Protein AF-A0A7C1CZC5-F1 (afdb_monomer)

Mean predicted aligned error: 7.88 Å

Solvent-accessible surface area (backbone atoms only — not comparable to full-atom values): 13978 Å² total; per-residue (Å²): 130,85,50,77,66,56,55,48,49,64,15,50,15,26,29,44,36,49,24,47,28,41,42,53,64,42,45,73,61,37,51,55,45,58,72,68,62,50,74,29,55,58,87,89,55,96,34,53,41,6,80,78,77,69,52,34,27,26,39,77,52,105,88,46,80,44,61,32,18,72,55,60,43,53,32,55,60,49,21,72,80,27,52,78,55,25,75,49,24,31,35,35,45,34,44,28,82,54,64,57,67,66,63,80,50,44,94,81,41,93,54,50,72,22,48,48,73,78,55,77,33,34,34,41,37,31,30,41,55,90,43,47,59,62,52,52,51,49,48,44,70,77,40,45,90,74,42,20,18,39,37,38,39,37,46,50,43,63,8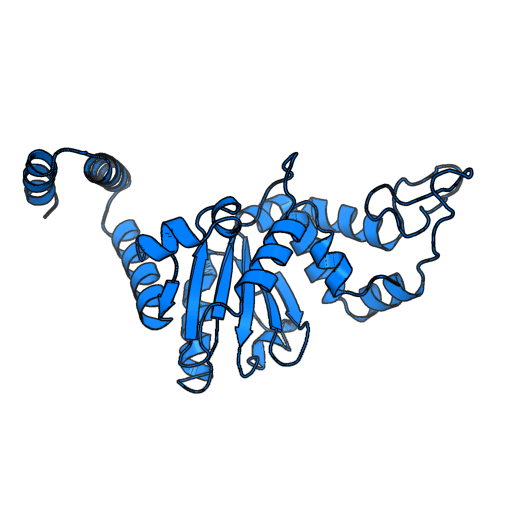2,52,97,87,57,34,40,9,53,52,49,52,40,50,63,67,55,56,74,80,57,66,69,85,43,40,35,35,34,56,40,92,48,62,73,48,58,80,58,46,64,66,40,50,78,68,63,72,29,66,32,48,51,65,59,47,48,52,51,54,51,48,55,51,49,51,62,70,73,36,56,74,70,51,49,50,50,50,52,55,52,71,67,54,84,54,70,68,61,42,55,58,52,52,69,73,74,112

Radius of gyration: 21.46 Å; Cα contacts (8 Å, |Δi|>4): 392; chains: 1; bounding box: 51×39×71 Å

Sequence (256 aa):
MLTKFDWLLRCRSGTELLATLKLFQQSAEGDNLLSSLKFGGPSIAIGNLCQRCHVYASVKEANHLVRYCQFCRKIQVIKKHLIHKSQRTAFIWGYLNQIPQRIKKPASSKFFYGSFVVDENRFLVAIQRQYLREWLQELVIYGGTKVKGTLQIIPSTGIHRNLNMGDYLSWAVHHQANLGMSQLWVRFYTEPNQIINPKIREKQGVLSYTIAEFISMLEMVEIFRAALIPDEQQKLFELLQLSDPNEKHFYWGRFL

Foldseek 3Di:
DQDLLNCLLLFQWLLLNLLSQLLVVVVVNNVVLVVPWAFWDDPVPVTQAQPRPRTTHFDDDPDDGHNHRPNVVSSVVSSVVCPVVQQQKKKKKWFKPADDVCLVVVVPPPFFSGKDDPDGGIIITIGGNVCPLVVLVVCCVVCPFVIFFEIEIARIGDRDDPDGSSNLVVLVVVCRPVDDRNGYKYFYDPHSVCSVPVPVCVVVVNGIDGSVRVSVVVVVVVVCPVVDDPVRVVVVVVLVPDPDPVSNVVVVVVND

Nearest PDB structures (foldseek):
  4f3q-assembly1_A  TM=6.971E-01  e=2.695E+00  Coxiella burnetii RSA 493
  8g4u-assembly2_C  TM=5.232E-01  e=9.441E-01  Saccharopolyspora erythraea
  7s6c-assembly1_A  TM=3.944E-01  e=4.973E-01  Saccharopolyspora erythraea
  8jpu-assembly1_A  TM=3.770E-01  e=1.001E+00  Streptomyces fradiae
  5ueb-assembly1_A  TM=4.022E-01  e=1.125E+00  Neisseria gonorrhoeae NCCP11945

Secondary structure (DSSP, 8-state):
---HHHHHHT-SSHHHHHHHHHHHHSHHHHHHHHHTPPBPPPTTSS--B-TTTSSBBPPEETTEE-SS-HHHHHHHHHHHTTHHHHHTEEEEEEEESS--HHHH-GGG-TTEEEEEE-SSSEEEEEEEGGGHHHHHHHHHHHHGGG--EEEEEEE-----SS--HHHHHHHHHHHGGGS-TTSEEEEE-SSGGGGT-THHHHHTT-SEEEHHHHHHHHHHHHHHHHHS-HHHHHHHHHHHH---HHHHHHHHTTT-

pLDDT: mean 87.04, std 9.73, range [53.84, 97.69]

Structure (mmCIF, N/CA/C/O backbone):
data_AF-A0A7C1CZC5-F1
#
_entry.id   AF-A0A7C1CZC5-F1
#
loop_
_atom_site.group_PDB
_atom_site.id
_atom_site.type_symbol
_atom_site.label_atom_id
_atom_site.label_alt_id
_atom_site.label_comp_id
_atom_site.label_asym_id
_atom_site.label_entity_id
_atom_site.label_seq_id
_atom_site.pdbx_PDB_ins_code
_atom_site.Cartn_x
_atom_site.Cartn_y
_atom_site.Cartn_z
_atom_site.occupancy
_atom_site.B_iso_or_equiv
_atom_site.auth_seq_id
_atom_site.auth_comp_id
_atom_site.auth_asym_id
_atom_site.auth_atom_id
_atom_site.pdbx_PDB_model_num
ATOM 1 N N . MET A 1 1 ? 8.683 -11.933 -17.643 1.00 86.50 1 MET A N 1
ATOM 2 C CA . MET A 1 1 ? 8.398 -10.485 -17.789 1.00 86.50 1 MET A CA 1
ATOM 3 C C . MET A 1 1 ? 7.878 -9.985 -16.449 1.00 86.50 1 MET A C 1
ATOM 5 O O . MET A 1 1 ? 7.156 -10.737 -15.812 1.00 86.50 1 MET A O 1
ATOM 9 N N . LEU A 1 2 ? 8.276 -8.795 -15.990 1.00 90.69 2 LEU A N 1
ATOM 10 C CA . LEU A 1 2 ? 7.750 -8.235 -14.736 1.00 90.69 2 LEU A CA 1
ATOM 11 C C . LEU A 1 2 ? 6.261 -7.914 -14.891 1.00 90.69 2 LEU A C 1
ATOM 13 O O . LEU A 1 2 ? 5.886 -7.176 -15.805 1.00 90.69 2 LEU A O 1
ATOM 17 N N . THR A 1 3 ? 5.441 -8.442 -13.990 1.00 93.75 3 THR A N 1
ATOM 18 C CA . THR A 1 3 ? 4.024 -8.097 -13.860 1.00 93.75 3 THR A CA 1
ATOM 19 C C . THR A 1 3 ? 3.866 -6.665 -13.339 1.00 93.75 3 THR A C 1
ATOM 21 O O . THR A 1 3 ? 4.802 -6.064 -12.803 1.00 93.75 3 THR A O 1
ATOM 24 N N . LYS A 1 4 ? 2.659 -6.092 -13.449 1.00 94.50 4 LYS A N 1
ATOM 25 C CA . LYS A 1 4 ? 2.355 -4.784 -12.839 1.00 94.50 4 LYS A CA 1
ATOM 26 C C . LYS A 1 4 ? 2.605 -4.790 -11.328 1.00 94.50 4 LYS A C 1
ATOM 28 O O . LYS A 1 4 ? 3.114 -3.811 -10.789 1.00 94.50 4 LYS A O 1
ATOM 33 N N . PHE A 1 5 ? 2.303 -5.901 -10.659 1.00 95.56 5 PHE A N 1
ATOM 34 C CA . PHE A 1 5 ? 2.534 -6.032 -9.226 1.00 95.56 5 PHE A CA 1
ATOM 35 C C . PHE A 1 5 ? 4.034 -6.033 -8.884 1.00 95.56 5 PHE A C 1
ATOM 37 O O . PHE A 1 5 ? 4.445 -5.297 -7.988 1.00 95.56 5 PHE A O 1
ATOM 44 N N . ASP A 1 6 ? 4.874 -6.718 -9.670 1.00 95.69 6 ASP A N 1
ATOM 45 C CA . ASP A 1 6 ? 6.336 -6.710 -9.479 1.00 95.69 6 ASP A CA 1
ATOM 46 C C . ASP A 1 6 ? 6.936 -5.298 -9.550 1.00 95.69 6 ASP A C 1
ATOM 48 O O . ASP A 1 6 ? 7.914 -4.982 -8.871 1.00 95.69 6 ASP A O 1
ATOM 52 N N . TRP A 1 7 ? 6.357 -4.416 -10.368 1.00 95.94 7 TRP A N 1
ATOM 53 C CA . TRP A 1 7 ? 6.779 -3.017 -10.439 1.00 95.94 7 TRP A CA 1
ATOM 54 C C . TRP A 1 7 ? 6.458 -2.225 -9.171 1.00 95.94 7 TRP A C 1
ATOM 56 O O . TRP A 1 7 ? 7.254 -1.359 -8.796 1.00 95.94 7 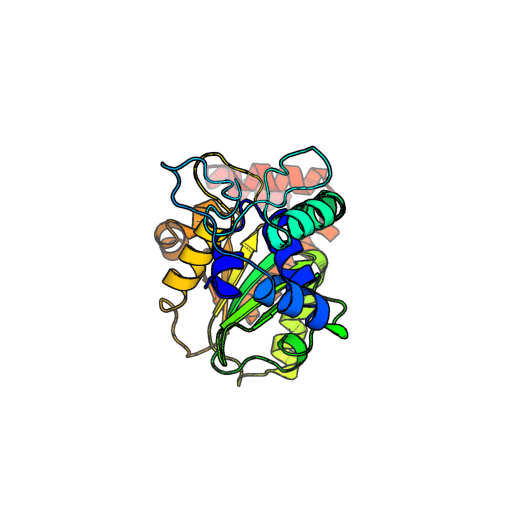TRP A O 1
ATOM 66 N N . LEU A 1 8 ? 5.337 -2.520 -8.503 1.00 96.50 8 LEU A N 1
ATOM 67 C CA . LEU A 1 8 ? 4.990 -1.913 -7.214 1.00 96.50 8 LEU A CA 1
ATOM 68 C C . LEU A 1 8 ? 5.969 -2.367 -6.128 1.00 96.50 8 LEU A C 1
ATOM 70 O O . LEU A 1 8 ? 6.499 -1.529 -5.399 1.00 96.50 8 LEU A O 1
ATOM 74 N N . LEU A 1 9 ? 6.296 -3.663 -6.097 1.00 95.44 9 LEU A N 1
ATOM 75 C CA . LEU A 1 9 ? 7.257 -4.244 -5.150 1.00 95.44 9 LEU A CA 1
ATOM 76 C C . LEU A 1 9 ? 8.705 -3.777 -5.367 1.00 95.44 9 LEU A C 1
ATOM 78 O O . LEU A 1 9 ? 9.557 -3.974 -4.511 1.00 95.44 9 LEU A O 1
ATOM 82 N N . ARG A 1 10 ? 9.006 -3.125 -6.494 1.00 94.75 10 ARG A N 1
ATOM 83 C CA . ARG A 1 10 ? 10.332 -2.555 -6.796 1.00 94.75 10 ARG A CA 1
ATOM 84 C C . ARG A 1 10 ? 10.423 -1.047 -6.547 1.00 94.75 10 ARG A C 1
ATOM 86 O O . ARG A 1 10 ? 11.420 -0.423 -6.917 1.00 94.75 10 ARG A O 1
ATOM 93 N N . CYS A 1 11 ? 9.388 -0.427 -5.980 1.00 95.81 11 CYS A N 1
ATOM 94 C CA . CYS A 1 11 ? 9.362 1.016 -5.757 1.00 95.81 11 CYS A CA 1
ATOM 95 C C . CYS A 1 11 ? 10.270 1.436 -4.596 1.00 95.81 11 CYS A C 1
ATOM 97 O O . CYS A 1 11 ? 10.089 1.016 -3.456 1.00 95.81 11 CYS A O 1
ATOM 99 N N . ARG A 1 12 ? 11.217 2.343 -4.869 1.00 94.69 12 ARG A N 1
ATOM 100 C CA . ARG A 1 12 ? 12.210 2.765 -3.864 1.00 94.69 12 ARG A CA 1
ATOM 101 C C . ARG A 1 12 ? 11.657 3.651 -2.745 1.00 94.69 12 ARG A C 1
ATOM 103 O O . ARG A 1 12 ? 12.180 3.636 -1.639 1.00 94.69 12 ARG A O 1
ATOM 110 N N . SER A 1 13 ? 10.625 4.436 -3.034 1.00 95.94 13 SER A N 1
ATOM 111 C CA . SER A 1 13 ? 10.010 5.376 -2.090 1.00 95.94 13 SER A CA 1
ATOM 112 C C . SER A 1 13 ? 8.512 5.508 -2.340 1.00 95.94 13 SER A C 1
ATOM 114 O O . SER A 1 13 ? 8.023 5.128 -3.409 1.00 95.94 13 SER A O 1
ATOM 116 N N . GLY A 1 14 ? 7.784 6.110 -1.399 1.00 95.81 14 GLY A N 1
ATOM 117 C CA . GLY A 1 14 ? 6.355 6.381 -1.563 1.00 95.81 14 GLY A CA 1
ATOM 118 C C . GLY A 1 14 ? 6.051 7.257 -2.783 1.00 95.81 14 GLY A C 1
ATOM 119 O O . GLY A 1 14 ? 5.122 6.980 -3.533 1.00 95.81 14 GLY A O 1
ATOM 120 N N . THR A 1 15 ? 6.887 8.254 -3.091 1.00 96.56 15 THR A N 1
ATOM 121 C CA . THR A 1 15 ? 6.725 9.063 -4.318 1.00 96.56 15 THR A CA 1
ATOM 122 C C . THR A 1 15 ? 6.837 8.226 -5.591 1.00 96.56 15 THR A C 1
ATOM 124 O O . THR A 1 15 ? 6.140 8.476 -6.571 1.00 96.56 15 THR A O 1
ATOM 127 N N . GLU A 1 16 ? 7.730 7.238 -5.593 1.00 96.75 16 GLU A N 1
ATOM 128 C CA . GLU A 1 16 ? 7.916 6.348 -6.736 1.00 96.75 16 GLU A CA 1
ATOM 129 C C . GLU A 1 16 ? 6.753 5.369 -6.890 1.00 96.75 16 GLU A C 1
ATOM 131 O O . GLU A 1 16 ? 6.293 5.132 -8.008 1.00 96.75 16 GLU A O 1
ATOM 136 N N . LEU A 1 17 ? 6.234 4.865 -5.769 1.00 97.38 17 LEU A N 1
ATOM 137 C CA . LEU A 1 17 ? 5.026 4.053 -5.745 1.00 97.38 17 LEU A CA 1
ATOM 138 C C . LEU A 1 17 ? 3.827 4.836 -6.288 1.00 97.38 17 LEU A C 1
ATOM 140 O O . LEU A 1 17 ? 3.126 4.355 -7.174 1.00 97.38 17 LEU A O 1
ATOM 144 N N . LEU A 1 18 ? 3.648 6.079 -5.838 1.00 96.69 18 LEU A N 1
ATOM 145 C CA . LEU A 1 18 ? 2.588 6.965 -6.315 1.00 96.69 18 LEU A CA 1
ATOM 146 C C . LEU A 1 18 ? 2.694 7.242 -7.821 1.00 96.69 18 LEU A C 1
ATOM 148 O O . LEU A 1 18 ? 1.695 7.183 -8.535 1.00 96.69 18 LEU A O 1
ATOM 152 N N . ALA A 1 19 ? 3.906 7.511 -8.314 1.00 96.31 19 ALA A N 1
ATOM 153 C CA . ALA A 1 19 ? 4.159 7.697 -9.741 1.00 96.31 19 ALA A CA 1
ATOM 154 C C . ALA A 1 19 ? 3.824 6.438 -10.555 1.00 96.31 19 ALA A C 1
ATOM 156 O O . ALA A 1 19 ? 3.232 6.540 -11.628 1.00 96.31 19 ALA A O 1
ATOM 157 N N . THR A 1 20 ? 4.167 5.260 -10.029 1.00 96.38 20 THR A N 1
ATOM 158 C CA . THR A 1 20 ? 3.884 3.967 -10.668 1.00 96.38 20 THR A CA 1
ATOM 159 C C . THR A 1 20 ? 2.379 3.695 -10.725 1.00 96.38 20 THR A C 1
ATOM 161 O O . THR A 1 20 ? 1.867 3.341 -11.783 1.00 96.38 20 THR A O 1
ATOM 164 N N . LEU A 1 21 ? 1.648 3.946 -9.632 1.00 95.31 21 LEU A N 1
ATOM 165 C CA . LEU A 1 21 ? 0.185 3.830 -9.598 1.00 95.31 21 LEU A CA 1
ATOM 166 C C . LEU A 1 21 ? -0.487 4.767 -10.607 1.00 95.31 21 LEU A C 1
ATOM 168 O O . LEU A 1 21 ? -1.378 4.344 -11.340 1.00 95.31 21 LEU A O 1
ATOM 172 N N . LYS A 1 22 ? -0.032 6.022 -10.687 1.00 93.19 22 LYS A N 1
ATOM 173 C CA . LYS A 1 22 ? -0.565 6.997 -11.645 1.00 93.19 22 LYS A CA 1
ATOM 174 C C . LYS A 1 22 ? -0.347 6.555 -13.094 1.00 93.19 22 LYS A C 1
ATOM 176 O O . LYS A 1 22 ? -1.245 6.700 -13.917 1.00 93.19 22 LYS A O 1
ATOM 181 N N . LEU A 1 23 ? 0.819 5.983 -13.392 1.00 93.25 23 LEU A N 1
ATOM 182 C CA . LEU A 1 23 ? 1.121 5.454 -14.721 1.00 93.25 23 LEU A CA 1
ATOM 183 C C . LEU A 1 23 ? 0.246 4.238 -15.068 1.00 93.25 23 LEU A C 1
ATOM 185 O O . LEU A 1 23 ? -0.198 4.113 -16.202 1.00 93.25 23 LEU A O 1
ATOM 189 N N . PHE A 1 24 ? -0.061 3.367 -14.102 1.00 92.00 24 PHE A N 1
ATOM 190 C CA . PHE A 1 24 ? -0.977 2.240 -14.324 1.00 92.00 24 PHE A CA 1
ATOM 191 C C . PHE A 1 24 ? -2.430 2.650 -14.539 1.00 92.00 24 PHE A C 1
ATOM 193 O O . PHE A 1 24 ? -3.145 1.967 -15.270 1.00 92.00 24 PHE A O 1
ATOM 200 N N . GLN A 1 25 ? -2.869 3.756 -13.939 1.00 88.50 25 GLN A N 1
ATOM 201 C CA . GLN A 1 25 ? -4.199 4.304 -14.202 1.00 88.50 25 GLN A CA 1
ATOM 202 C C . GLN A 1 25 ? -4.332 4.869 -15.619 1.00 88.50 25 GLN A C 1
ATOM 204 O O . GLN A 1 25 ? -5.424 4.855 -16.181 1.00 88.50 25 GLN A O 1
ATOM 209 N N . GLN A 1 26 ? -3.229 5.311 -16.225 1.00 86.38 26 GLN A N 1
ATOM 210 C CA . GLN A 1 26 ? -3.149 5.679 -17.640 1.00 86.38 26 GLN A CA 1
ATOM 211 C C . GLN A 1 26 ? -3.024 4.411 -18.501 1.00 86.38 26 GLN A C 1
ATOM 213 O O . GLN A 1 26 ? -2.068 4.260 -19.258 1.00 86.38 26 GLN A O 1
ATOM 218 N N . SER A 1 27 ? -3.970 3.480 -18.330 1.00 68.81 27 SER A N 1
ATOM 219 C CA . SER A 1 27 ? -3.945 2.082 -18.791 1.00 68.81 27 SER A CA 1
ATOM 220 C C . SER A 1 27 ? -3.365 1.885 -20.194 1.00 68.81 27 SER A C 1
ATOM 222 O O . SER A 1 27 ? -2.463 1.070 -20.360 1.00 68.81 27 SER A O 1
ATOM 224 N N . ALA A 1 28 ? -3.784 2.686 -21.176 1.00 76.00 28 ALA A N 1
ATOM 225 C CA . ALA A 1 28 ? -3.258 2.619 -22.540 1.00 76.00 28 ALA A CA 1
ATOM 226 C C . ALA A 1 28 ? -1.751 2.940 -22.642 1.00 76.00 28 ALA A C 1
ATOM 228 O O . ALA A 1 28 ? -1.012 2.218 -23.304 1.00 76.00 28 ALA A O 1
ATOM 229 N N . GLU A 1 29 ? -1.263 3.996 -21.983 1.00 79.81 29 GLU A N 1
ATOM 230 C CA . GLU A 1 29 ? 0.168 4.336 -22.007 1.00 79.81 29 GLU A CA 1
ATOM 231 C C . GLU A 1 29 ? 0.976 3.329 -21.180 1.00 79.81 29 GLU A C 1
ATOM 233 O O . GLU A 1 29 ? 2.014 2.851 -21.632 1.00 79.81 29 GLU A O 1
ATOM 238 N N . GLY A 1 30 ? 0.486 2.961 -19.993 1.00 77.31 30 GLY A N 1
ATOM 239 C CA . GLY A 1 30 ? 1.158 2.013 -19.107 1.00 77.31 30 GLY A CA 1
ATOM 240 C C . GLY A 1 30 ? 1.354 0.635 -19.742 1.00 77.31 30 GLY A C 1
ATOM 241 O O . GLY A 1 30 ? 2.460 0.100 -19.693 1.00 77.31 30 GLY A O 1
ATOM 242 N N . ASP A 1 31 ? 0.316 0.081 -20.371 1.00 84.69 31 ASP A N 1
ATOM 243 C CA . ASP A 1 31 ? 0.366 -1.259 -20.965 1.00 84.69 31 ASP A CA 1
ATOM 244 C C . ASP A 1 31 ? 1.206 -1.302 -22.240 1.00 84.69 31 ASP A C 1
ATOM 246 O O . ASP A 1 31 ? 2.033 -2.204 -22.397 1.00 84.69 31 ASP A O 1
ATOM 250 N N . ASN A 1 32 ? 1.101 -0.275 -23.085 1.00 83.56 32 ASN A N 1
ATOM 251 C CA . ASN A 1 32 ? 1.950 -0.137 -24.268 1.00 83.56 32 ASN A CA 1
ATOM 252 C C . ASN A 1 32 ? 3.431 0.014 -23.900 1.00 83.56 32 ASN A C 1
ATOM 254 O O . ASN A 1 32 ? 4.308 -0.540 -24.561 1.00 83.56 32 ASN A O 1
ATOM 258 N N . LEU A 1 33 ? 3.729 0.744 -22.821 1.00 86.38 33 LEU A N 1
ATOM 259 C CA . LEU A 1 33 ? 5.096 0.890 -22.331 1.00 86.38 33 LEU A CA 1
ATOM 260 C C . LEU A 1 33 ? 5.656 -0.395 -21.735 1.00 86.38 33 LEU A C 1
ATOM 262 O O . LEU A 1 33 ? 6.871 -0.544 -21.722 1.00 86.38 33 LEU A O 1
ATOM 266 N N . LEU A 1 34 ? 4.817 -1.273 -21.180 1.00 88.94 34 LEU A N 1
ATOM 267 C CA . LEU A 1 34 ? 5.256 -2.558 -20.639 1.00 88.94 34 LEU A CA 1
ATOM 268 C C . LEU A 1 34 ? 5.516 -3.568 -21.756 1.00 88.94 34 LEU A C 1
ATOM 270 O O . LEU A 1 34 ? 6.515 -4.285 -21.690 1.00 88.94 34 LEU A O 1
ATOM 274 N N . SER A 1 35 ? 4.660 -3.603 -22.779 1.00 87.88 35 SER A N 1
ATOM 275 C CA . SER A 1 35 ? 4.801 -4.507 -23.925 1.00 87.88 35 SER A CA 1
ATOM 276 C C . SER A 1 35 ? 5.980 -4.146 -24.834 1.00 87.88 35 SER A C 1
ATOM 278 O O . SER A 1 35 ? 6.562 -5.033 -25.455 1.00 87.88 35 SER A O 1
ATOM 280 N N . SER A 1 36 ? 6.399 -2.876 -24.869 1.00 88.06 36 SER A N 1
ATOM 281 C CA . SER A 1 36 ? 7.555 -2.424 -25.656 1.00 88.06 36 SER A CA 1
ATOM 282 C C . SER A 1 36 ? 8.922 -2.724 -25.018 1.00 88.06 36 SER A C 1
ATOM 284 O O . SER A 1 36 ? 9.962 -2.483 -25.644 1.00 88.06 36 SER A O 1
ATOM 286 N N . LEU A 1 37 ? 8.970 -3.219 -23.773 1.00 90.56 37 LEU A N 1
ATOM 287 C CA . LEU A 1 37 ? 10.230 -3.408 -23.050 1.00 90.56 37 LEU A CA 1
ATOM 288 C C . LEU A 1 37 ? 11.018 -4.609 -23.569 1.00 90.56 37 LEU A C 1
ATOM 290 O O . LEU A 1 37 ? 10.554 -5.745 -23.563 1.00 90.56 37 LEU A O 1
ATOM 294 N N . LYS A 1 38 ? 12.286 -4.362 -23.900 1.00 90.44 38 LYS A N 1
ATOM 295 C CA . LYS A 1 38 ? 13.259 -5.409 -24.224 1.00 90.44 38 LYS A CA 1
ATOM 296 C C . LYS A 1 38 ? 14.055 -5.792 -22.980 1.00 90.44 38 LYS A C 1
ATOM 298 O O . LYS A 1 38 ? 14.459 -4.919 -22.203 1.00 90.44 38 LYS A O 1
ATOM 303 N N . PHE A 1 39 ? 14.289 -7.087 -22.784 1.00 89.94 39 PHE A N 1
ATOM 304 C CA . PHE A 1 39 ? 15.190 -7.567 -21.736 1.00 89.94 39 PHE A CA 1
ATOM 305 C C . PHE A 1 39 ? 16.603 -7.027 -21.962 1.00 89.94 39 PHE A C 1
ATOM 307 O O . PHE A 1 39 ? 17.052 -6.888 -23.100 1.00 89.94 39 PHE A O 1
ATOM 314 N N . GLY A 1 40 ? 17.281 -6.665 -20.874 1.00 86.38 40 GLY A N 1
ATOM 315 C CA . GLY A 1 40 ? 18.694 -6.314 -20.946 1.00 86.38 40 GLY A CA 1
ATOM 316 C C . GLY A 1 40 ? 19.562 -7.566 -21.015 1.00 86.38 40 GLY A C 1
ATOM 317 O O . GLY A 1 40 ? 19.141 -8.643 -20.598 1.00 86.38 40 GLY A O 1
ATOM 318 N N . GLY A 1 41 ? 20.780 -7.414 -21.535 1.00 82.38 41 GLY A N 1
ATOM 319 C CA . GLY A 1 41 ? 21.794 -8.465 -21.454 1.00 82.38 41 GLY A CA 1
ATOM 320 C C . GLY A 1 41 ? 22.250 -8.714 -20.007 1.00 82.38 41 GLY A C 1
ATOM 321 O O . GLY A 1 41 ? 21.977 -7.888 -19.130 1.00 82.38 41 GLY A O 1
ATOM 322 N N . PRO A 1 42 ? 22.948 -9.829 -19.737 1.00 77.38 42 PRO A N 1
ATOM 323 C CA . PRO A 1 42 ? 23.483 -10.126 -18.412 1.00 77.38 42 PRO A CA 1
ATOM 324 C C . PRO A 1 42 ? 24.457 -9.034 -17.949 1.00 77.38 42 PRO A C 1
ATOM 326 O O . PRO A 1 42 ? 25.186 -8.450 -18.750 1.00 77.38 42 PRO A O 1
ATOM 329 N N . SER A 1 43 ? 24.492 -8.774 -16.639 1.00 67.38 43 SER A N 1
ATOM 330 C CA . SER A 1 43 ? 25.283 -7.691 -16.027 1.00 67.38 43 SER A CA 1
ATOM 331 C C . SER A 1 43 ? 26.789 -7.775 -16.294 1.00 67.38 43 SER A C 1
ATOM 333 O O . SER A 1 43 ? 27.476 -6.762 -16.205 1.00 67.38 43 SER A O 1
ATOM 335 N N . ILE A 1 44 ? 27.287 -8.964 -16.634 1.00 68.50 44 ILE A N 1
ATOM 336 C CA . ILE A 1 44 ? 28.706 -9.261 -16.861 1.00 68.50 44 ILE A CA 1
ATOM 337 C C . ILE A 1 44 ? 29.127 -8.948 -18.315 1.00 68.50 44 ILE A C 1
ATOM 339 O O . ILE A 1 44 ? 30.307 -8.753 -18.582 1.00 68.50 44 ILE A O 1
ATOM 343 N N . ALA A 1 45 ? 28.186 -8.836 -19.262 1.00 59.81 45 ALA A N 1
ATOM 344 C CA . ALA A 1 45 ? 28.490 -8.685 -20.689 1.00 59.81 45 ALA A CA 1
ATOM 345 C C . ALA A 1 45 ? 27.965 -7.356 -21.253 1.00 59.81 45 ALA A C 1
ATOM 347 O O . ALA A 1 45 ? 26.812 -7.316 -21.660 1.00 59.81 45 ALA A O 1
ATOM 348 N N . ILE A 1 46 ? 28.791 -6.288 -21.269 1.00 63.25 46 ILE A N 1
ATOM 349 C CA . ILE A 1 46 ? 28.626 -4.974 -21.974 1.00 63.25 46 ILE A CA 1
ATOM 350 C C . ILE A 1 46 ? 27.174 -4.420 -21.976 1.00 63.25 46 ILE A C 1
ATOM 352 O O . ILE A 1 46 ? 26.723 -3.687 -22.859 1.00 63.25 46 ILE A O 1
ATOM 356 N N . GLY A 1 47 ? 26.384 -4.823 -20.988 1.00 61.53 47 GLY A N 1
ATOM 357 C CA . GLY A 1 47 ? 24.939 -4.834 -21.094 1.00 61.53 47 GLY A CA 1
ATOM 358 C C . GLY A 1 47 ? 24.389 -3.527 -20.578 1.00 61.53 47 GLY A C 1
ATOM 359 O O . GLY A 1 47 ? 24.626 -3.148 -19.433 1.00 61.53 47 GLY A O 1
ATOM 360 N N . ASN A 1 48 ? 23.596 -2.849 -21.399 1.00 79.50 48 ASN A N 1
ATOM 361 C CA . ASN A 1 48 ? 22.878 -1.654 -20.979 1.00 79.50 48 ASN A CA 1
ATOM 362 C C . ASN A 1 48 ? 21.679 -2.067 -20.121 1.00 79.50 48 ASN A C 1
ATOM 364 O O . ASN A 1 48 ? 20.555 -2.091 -20.609 1.00 79.50 48 ASN A O 1
ATOM 368 N N . LEU A 1 49 ? 21.900 -2.459 -18.865 1.00 89.94 49 LEU A N 1
ATOM 369 C CA . LEU A 1 49 ? 20.819 -2.737 -17.919 1.00 89.94 49 LEU A CA 1
ATOM 370 C C . LEU A 1 49 ? 20.308 -1.442 -17.294 1.00 89.94 49 LEU A C 1
ATOM 372 O O . LEU A 1 49 ? 21.062 -0.538 -16.934 1.00 89.94 49 LEU A O 1
ATOM 376 N N . CYS A 1 50 ? 18.996 -1.364 -17.108 1.00 91.56 50 CYS A N 1
ATOM 377 C CA . CYS A 1 50 ? 18.398 -0.279 -16.354 1.00 91.56 50 CYS A CA 1
ATOM 378 C C . CYS A 1 50 ? 18.877 -0.297 -14.891 1.00 91.56 50 CYS A C 1
ATOM 380 O O . CYS A 1 50 ? 18.617 -1.251 -14.164 1.00 91.56 50 CYS A O 1
ATOM 382 N N . GLN A 1 51 ? 19.442 0.814 -14.409 1.00 90.06 51 GLN A N 1
ATOM 383 C CA . GLN A 1 51 ? 19.937 0.977 -13.028 1.00 90.06 51 GLN A CA 1
ATOM 384 C C . GLN A 1 51 ? 18.840 1.004 -11.946 1.00 90.06 51 GLN A C 1
ATOM 386 O O . GLN A 1 51 ? 19.129 1.117 -10.753 1.00 90.06 51 GLN A O 1
ATOM 391 N N . ARG A 1 52 ? 17.565 0.988 -12.350 1.00 91.44 52 ARG A N 1
ATOM 392 C CA . ARG A 1 52 ? 16.422 0.934 -11.433 1.00 91.44 52 ARG A CA 1
ATOM 393 C C . ARG A 1 52 ? 15.881 -0.483 -11.305 1.00 91.44 52 ARG A C 1
ATOM 395 O O . ARG A 1 52 ? 15.792 -0.985 -10.193 1.00 91.44 52 ARG A O 1
ATOM 402 N N . CYS A 1 53 ? 15.465 -1.091 -12.418 1.00 92.25 53 CYS A N 1
ATOM 403 C CA . CYS A 1 53 ? 14.828 -2.407 -12.385 1.00 92.25 53 CYS A CA 1
ATOM 404 C C . CYS A 1 53 ? 15.813 -3.566 -12.542 1.00 92.25 53 CYS A C 1
ATOM 406 O O . CYS A 1 53 ? 15.460 -4.669 -12.155 1.00 92.25 53 CYS A O 1
ATOM 408 N N . HIS A 1 54 ? 17.007 -3.345 -13.100 1.00 91.06 54 HIS A N 1
ATOM 409 C CA . HIS A 1 54 ? 18.019 -4.380 -13.361 1.00 91.06 54 HIS A CA 1
ATOM 410 C C . HIS A 1 54 ? 17.529 -5.574 -14.205 1.00 91.06 54 HIS A C 1
ATOM 412 O O . HIS A 1 54 ? 18.159 -6.621 -14.205 1.00 91.06 54 HIS A O 1
ATOM 418 N N . VAL A 1 55 ? 16.410 -5.423 -14.924 1.00 92.25 55 VAL A N 1
ATOM 419 C CA . VAL A 1 55 ? 15.801 -6.486 -15.751 1.00 92.25 55 VAL A CA 1
ATOM 420 C C . VAL A 1 55 ? 15.743 -6.079 -17.221 1.00 92.25 55 VAL A C 1
ATOM 422 O O . VAL A 1 55 ? 16.073 -6.856 -18.112 1.00 92.25 55 VAL A O 1
ATOM 425 N N . TYR A 1 56 ? 15.318 -4.846 -17.490 1.00 92.81 56 TYR A N 1
ATOM 426 C CA . TYR A 1 56 ? 15.108 -4.361 -18.851 1.00 92.81 56 TYR A CA 1
ATOM 427 C C . TYR A 1 56 ? 16.285 -3.530 -19.347 1.00 92.81 56 TYR A C 1
ATOM 429 O O . TYR A 1 56 ? 16.990 -2.894 -18.554 1.00 92.81 56 TYR A O 1
ATOM 437 N N . ALA A 1 57 ? 16.452 -3.510 -20.667 1.00 91.38 57 ALA A N 1
ATOM 438 C CA . ALA A 1 57 ? 17.478 -2.729 -21.326 1.00 91.38 57 ALA A CA 1
ATOM 439 C C . ALA A 1 57 ? 17.258 -1.227 -21.094 1.00 91.38 57 ALA A C 1
ATOM 441 O O . ALA A 1 57 ? 16.128 -0.726 -21.078 1.00 91.38 57 ALA A O 1
ATOM 442 N N . SER A 1 58 ? 18.348 -0.499 -20.896 1.00 89.56 58 SER A N 1
ATOM 443 C CA . SER A 1 58 ? 18.352 0.951 -20.842 1.00 89.56 58 SER A CA 1
ATOM 444 C C . SER A 1 58 ? 18.211 1.526 -22.256 1.00 89.56 58 SER A C 1
ATOM 446 O O . SER A 1 58 ? 18.585 0.892 -23.246 1.00 89.56 58 SER A O 1
ATOM 448 N N . VAL A 1 59 ? 17.602 2.707 -22.370 1.00 86.12 59 VAL A N 1
ATOM 449 C CA . VAL A 1 59 ? 17.352 3.325 -23.679 1.00 86.12 59 VAL A CA 1
ATOM 450 C C . VAL A 1 59 ? 18.631 4.005 -24.176 1.00 86.12 59 VAL A C 1
ATOM 452 O O . VAL A 1 59 ? 19.269 4.756 -23.436 1.00 86.12 59 VAL A O 1
ATOM 455 N N . LYS A 1 60 ? 18.998 3.766 -25.438 1.00 80.75 60 LYS A N 1
ATOM 456 C CA . LYS A 1 60 ? 19.996 4.572 -26.153 1.00 80.75 60 LYS A CA 1
ATOM 457 C C . LYS A 1 60 ? 19.272 5.735 -26.830 1.00 80.75 60 LYS A C 1
ATOM 459 O O . LYS A 1 60 ? 18.400 5.489 -27.656 1.00 80.75 60 LYS A O 1
ATOM 464 N N . GLU A 1 61 ? 19.620 6.975 -26.499 1.00 77.19 61 GLU A N 1
ATOM 465 C CA . GLU A 1 61 ? 19.109 8.161 -27.202 1.00 77.19 61 GLU A CA 1
ATOM 466 C C . GLU A 1 61 ? 20.262 8.911 -27.845 1.00 77.19 61 GLU A C 1
ATOM 468 O O . GLU A 1 61 ? 21.109 9.400 -27.110 1.00 77.19 61 GLU A O 1
ATOM 473 N N . ALA A 1 62 ? 20.253 8.996 -29.181 1.00 62.50 62 ALA A N 1
ATOM 474 C CA . ALA A 1 62 ? 20.985 9.899 -30.087 1.00 62.50 62 ALA A CA 1
ATOM 475 C C . ALA A 1 62 ? 22.496 10.169 -29.887 1.00 62.50 62 ALA A C 1
ATOM 477 O O . ALA A 1 62 ? 23.054 10.790 -30.776 1.00 62.50 62 ALA A O 1
ATOM 478 N N . ASN A 1 63 ? 23.120 9.747 -28.777 1.00 60.38 63 ASN A N 1
ATOM 479 C CA . ASN A 1 63 ? 24.550 9.707 -28.403 1.00 60.38 63 ASN A CA 1
ATOM 480 C C . ASN A 1 63 ? 24.769 9.561 -26.873 1.00 60.38 63 ASN A C 1
ATOM 482 O O . ASN A 1 63 ? 25.906 9.516 -26.410 1.00 60.38 63 ASN A O 1
ATOM 486 N N . HIS A 1 64 ? 23.708 9.434 -26.065 1.00 66.75 64 HIS A N 1
ATOM 487 C CA . HIS A 1 64 ? 23.795 9.212 -24.623 1.00 66.75 64 HIS A CA 1
ATOM 488 C C . HIS A 1 64 ? 23.106 7.915 -24.192 1.00 66.75 64 HIS A C 1
ATOM 490 O O . HIS A 1 64 ? 21.966 7.606 -24.555 1.00 66.75 64 HIS A O 1
ATOM 496 N N . LEU A 1 65 ? 23.809 7.154 -23.353 1.00 62.84 65 LEU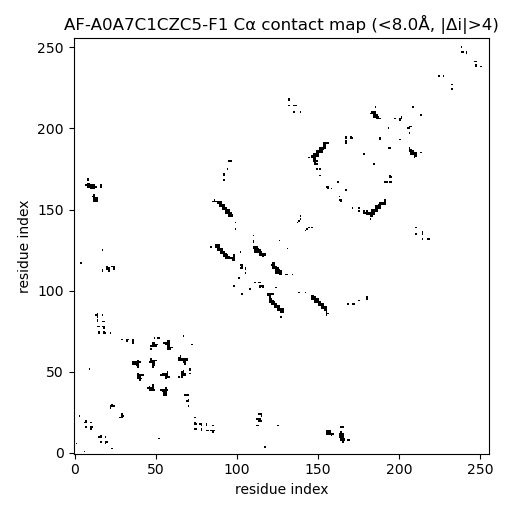 A N 1
ATOM 497 C CA . LEU A 1 65 ? 23.240 6.020 -22.640 1.00 62.84 65 LEU A CA 1
ATOM 498 C C . LEU A 1 65 ? 22.376 6.535 -21.491 1.00 62.84 65 LEU A C 1
ATOM 500 O O . LEU A 1 65 ? 22.878 6.990 -20.461 1.00 62.84 65 LEU A O 1
ATOM 504 N N . VAL A 1 66 ? 21.055 6.445 -21.652 1.00 79.06 66 VAL A N 1
ATOM 505 C CA . VAL A 1 66 ? 20.133 6.719 -20.553 1.00 79.06 66 VAL A CA 1
ATOM 506 C C . VAL A 1 66 ? 20.246 5.565 -19.564 1.00 79.06 66 VAL A C 1
ATOM 508 O O . VAL A 1 66 ? 20.163 4.399 -19.937 1.00 79.06 66 VAL A O 1
ATOM 511 N N . ARG A 1 67 ? 20.396 5.879 -18.274 1.00 87.94 67 ARG A N 1
ATOM 512 C CA . ARG A 1 67 ? 20.566 4.895 -17.183 1.00 87.94 67 ARG A CA 1
ATOM 513 C C . ARG A 1 67 ? 19.322 4.033 -16.912 1.00 87.94 67 ARG A C 1
ATOM 515 O O . ARG A 1 67 ? 19.356 3.128 -16.079 1.00 87.94 67 ARG A O 1
ATOM 522 N N . TYR A 1 68 ? 18.203 4.312 -17.579 1.00 92.12 68 TYR A N 1
ATOM 523 C CA . TYR A 1 68 ? 16.900 3.714 -17.298 1.00 92.12 68 TYR A CA 1
ATOM 524 C C . TYR A 1 68 ? 16.238 3.145 -18.555 1.00 92.12 68 TYR A C 1
ATOM 526 O O . TYR A 1 68 ? 16.439 3.659 -19.653 1.00 92.12 68 TYR A O 1
ATOM 534 N N . CYS A 1 69 ? 15.421 2.100 -18.388 1.00 92.94 69 CYS A N 1
ATOM 535 C CA . CYS A 1 69 ? 14.492 1.666 -19.430 1.00 92.94 69 CYS A CA 1
ATOM 536 C C . CYS A 1 69 ? 13.356 2.690 -19.598 1.00 92.94 69 CYS A C 1
ATOM 538 O O . CYS A 1 69 ? 13.144 3.540 -18.725 1.00 92.94 69 CYS A O 1
ATOM 540 N N . GLN A 1 70 ? 12.600 2.584 -20.692 1.00 92.50 70 GLN A N 1
ATOM 541 C CA . GLN A 1 70 ? 11.529 3.524 -21.045 1.00 92.50 70 GLN A CA 1
ATOM 542 C C . GLN A 1 70 ? 10.506 3.704 -19.907 1.00 92.50 70 GLN A C 1
ATOM 544 O O . GLN A 1 70 ? 10.217 4.830 -19.498 1.00 92.50 70 GLN A O 1
ATOM 549 N N . PHE A 1 71 ? 10.040 2.599 -19.319 1.00 94.00 71 PHE A N 1
ATOM 550 C CA . PHE A 1 71 ? 9.083 2.607 -18.210 1.00 94.00 71 PHE A CA 1
ATOM 551 C C . PHE A 1 71 ? 9.659 3.251 -16.933 1.00 94.00 71 PHE A C 1
A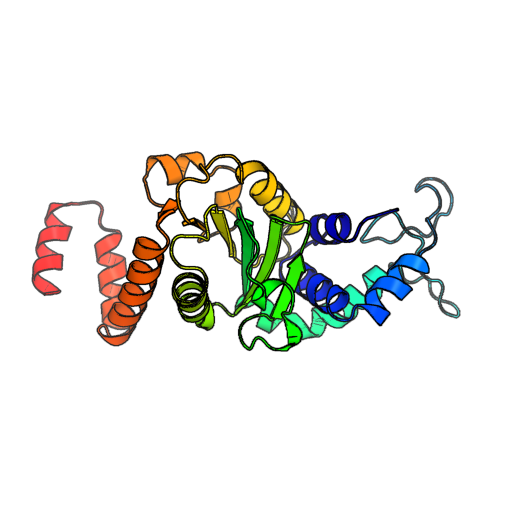TOM 553 O O . PHE A 1 71 ? 9.063 4.157 -16.349 1.00 94.00 71 PHE A O 1
ATOM 560 N N . CYS A 1 72 ? 10.872 2.856 -16.526 1.00 94.75 72 CYS A N 1
ATOM 561 C CA . CYS A 1 72 ? 11.562 3.449 -15.375 1.00 94.75 72 CYS A CA 1
ATOM 562 C C . CYS A 1 72 ? 11.790 4.955 -15.546 1.00 94.75 72 CYS A C 1
ATOM 564 O O . CYS A 1 72 ? 11.654 5.701 -14.578 1.00 94.75 72 CYS A O 1
ATOM 566 N N . ARG A 1 73 ? 12.120 5.410 -16.760 1.00 93.00 73 ARG A N 1
ATOM 567 C CA . ARG A 1 73 ? 12.290 6.834 -17.063 1.00 93.00 73 ARG A CA 1
ATOM 568 C C . ARG A 1 73 ? 10.982 7.596 -16.884 1.00 93.00 73 ARG A C 1
ATOM 570 O O . ARG A 1 73 ? 10.988 8.631 -16.223 1.00 93.00 73 ARG A O 1
ATOM 577 N N . LYS A 1 74 ? 9.870 7.081 -17.418 1.00 94.19 74 LYS A N 1
ATOM 578 C CA . LYS A 1 74 ? 8.542 7.689 -17.246 1.00 94.19 74 LYS A CA 1
ATOM 579 C C . LYS A 1 74 ? 8.173 7.827 -15.769 1.00 94.19 74 LYS A C 1
ATOM 581 O O . LYS A 1 74 ? 7.782 8.913 -15.348 1.00 94.19 74 LYS A O 1
ATOM 586 N N . ILE A 1 75 ? 8.431 6.797 -14.960 1.00 95.00 75 ILE A N 1
ATOM 587 C CA . ILE A 1 75 ? 8.269 6.876 -13.499 1.00 95.00 75 ILE A CA 1
ATOM 588 C C . ILE A 1 75 ? 9.114 8.008 -12.903 1.00 95.00 75 ILE A C 1
ATOM 590 O O . ILE A 1 75 ? 8.592 8.794 -12.118 1.00 95.00 75 ILE A O 1
ATOM 594 N N . GLN A 1 76 ? 10.396 8.132 -13.270 1.00 93.69 76 GLN A N 1
ATOM 595 C CA . GLN A 1 76 ? 11.253 9.200 -12.735 1.00 93.69 76 GLN A CA 1
ATOM 596 C C . GLN A 1 76 ? 10.773 10.602 -13.134 1.00 93.69 76 GLN A C 1
ATOM 598 O O . GLN A 1 76 ? 10.854 11.517 -12.318 1.00 93.69 76 GLN A O 1
ATOM 603 N N . VAL A 1 77 ? 10.251 10.778 -14.351 1.00 93.81 77 VAL A N 1
ATOM 604 C CA . VAL A 1 77 ? 9.671 12.055 -14.797 1.00 93.81 77 VAL A CA 1
ATOM 605 C C . VAL A 1 77 ? 8.442 12.401 -13.957 1.00 93.81 77 VAL A C 1
ATOM 607 O O . VAL A 1 77 ? 8.395 13.471 -13.355 1.00 93.81 77 VAL A O 1
ATOM 610 N N . ILE A 1 78 ? 7.488 11.473 -13.836 1.00 94.38 78 ILE A N 1
ATOM 611 C CA . ILE A 1 78 ? 6.257 11.680 -13.058 1.00 94.38 78 ILE A CA 1
ATOM 612 C C . ILE A 1 78 ? 6.586 11.954 -11.581 1.00 94.38 78 ILE A C 1
ATOM 614 O O . ILE A 1 78 ? 6.024 12.866 -10.973 1.00 94.38 78 ILE A O 1
ATOM 618 N N . LYS A 1 79 ? 7.539 11.207 -11.011 1.00 94.31 79 LYS A N 1
ATOM 619 C CA . LYS A 1 79 ? 7.972 11.311 -9.610 1.00 94.31 79 LYS A CA 1
ATOM 620 C C . LYS A 1 79 ? 8.378 12.733 -9.215 1.00 94.31 79 LYS A C 1
ATOM 622 O O . LYS A 1 79 ? 8.037 13.148 -8.109 1.00 94.31 79 LYS A O 1
ATOM 627 N N . LYS A 1 80 ? 9.057 13.487 -10.092 1.00 92.38 80 LYS A N 1
ATOM 628 C CA . LYS A 1 80 ? 9.509 14.865 -9.803 1.00 92.38 80 LYS A CA 1
ATOM 629 C C . LYS A 1 80 ? 8.356 15.793 -9.408 1.00 92.38 80 LYS A C 1
ATOM 631 O O . LYS A 1 80 ? 8.526 16.631 -8.532 1.00 92.38 80 LYS A O 1
ATOM 636 N N . HIS A 1 81 ? 7.171 15.590 -9.979 1.00 94.00 81 HIS A N 1
ATOM 637 C CA . HIS A 1 81 ? 5.989 16.419 -9.723 1.00 94.00 81 HIS A CA 1
ATOM 638 C C . HIS A 1 81 ? 5.118 15.919 -8.560 1.00 94.00 81 HIS A C 1
ATOM 640 O O . HIS A 1 81 ? 4.093 16.524 -8.245 1.00 94.00 81 HIS A O 1
ATOM 646 N N . LEU A 1 82 ? 5.485 14.800 -7.928 1.00 94.25 82 LEU A N 1
ATOM 647 C CA . LEU A 1 82 ? 4.670 14.143 -6.904 1.00 94.25 82 LEU A CA 1
ATOM 648 C C . LEU A 1 82 ? 5.285 14.182 -5.504 1.00 94.25 82 LEU A C 1
ATOM 650 O O . LEU A 1 82 ? 4.665 13.671 -4.575 1.00 94.25 82 LEU A O 1
ATOM 654 N N . ILE A 1 83 ? 6.463 14.789 -5.324 1.00 91.31 83 ILE A N 1
ATOM 655 C CA . ILE A 1 83 ? 7.189 14.798 -4.041 1.00 91.31 83 ILE A CA 1
ATOM 656 C C . ILE A 1 83 ? 6.335 15.397 -2.916 1.00 91.31 83 ILE A C 1
ATOM 658 O O . ILE A 1 83 ? 6.125 14.751 -1.895 1.00 91.31 83 ILE A O 1
ATOM 662 N N . HIS A 1 84 ? 5.772 16.591 -3.116 1.00 89.69 84 HIS A N 1
ATOM 663 C CA . HIS A 1 84 ? 4.929 17.233 -2.100 1.00 89.69 84 HIS A CA 1
ATOM 664 C C . HIS A 1 84 ? 3.618 16.474 -1.852 1.00 89.69 84 HIS A C 1
ATOM 666 O O . HIS A 1 84 ? 3.119 16.425 -0.729 1.00 89.69 84 HIS A O 1
ATOM 672 N N . LYS A 1 85 ? 3.062 15.841 -2.894 1.00 92.00 85 LYS A N 1
ATOM 673 C CA . LYS A 1 85 ? 1.828 15.053 -2.772 1.00 92.00 85 LYS A CA 1
ATOM 674 C C . LYS A 1 85 ? 2.063 13.767 -1.983 1.00 92.00 85 LYS A C 1
ATOM 676 O O . LYS A 1 85 ? 1.243 13.423 -1.133 1.00 92.00 85 LYS A O 1
ATOM 681 N N . SER A 1 86 ? 3.185 13.081 -2.206 1.00 91.50 86 SER A N 1
ATOM 682 C CA . SER A 1 86 ? 3.477 11.806 -1.541 1.00 91.50 86 SER A CA 1
ATOM 683 C C . SER A 1 86 ? 3.629 11.958 -0.027 1.00 91.50 86 SER A C 1
ATOM 685 O O . SER A 1 86 ? 3.130 11.120 0.715 1.00 91.50 86 SER A O 1
ATOM 687 N N . GLN A 1 87 ? 4.201 13.065 0.456 1.00 88.12 87 GLN A N 1
ATOM 688 C CA . GLN A 1 87 ? 4.333 13.349 1.894 1.00 88.12 87 GLN A CA 1
ATOM 689 C C . GLN A 1 87 ? 2.981 13.379 2.625 1.00 88.12 87 GLN A C 1
ATOM 691 O O . GLN A 1 87 ? 2.879 12.964 3.778 1.00 88.12 87 GLN A O 1
ATOM 696 N N . ARG A 1 88 ? 1.925 13.827 1.938 1.00 90.50 88 ARG A N 1
ATOM 697 C CA . ARG A 1 88 ? 0.548 13.887 2.456 1.00 90.50 88 ARG A CA 1
ATOM 698 C C . ARG A 1 88 ? -0.298 12.684 2.039 1.00 90.50 88 ARG A C 1
ATOM 700 O O . ARG A 1 88 ? -1.513 12.696 2.223 1.00 90.50 88 ARG A O 1
ATOM 707 N N . THR A 1 89 ? 0.329 11.661 1.465 1.00 94.12 89 THR A N 1
ATOM 708 C CA . THR A 1 89 ? -0.331 10.440 1.006 1.00 94.12 89 THR A CA 1
ATOM 709 C C . THR A 1 89 ? -0.194 9.338 2.057 1.00 94.12 89 THR A C 1
ATOM 711 O O . THR A 1 89 ? 0.835 9.210 2.733 1.00 94.12 89 THR A O 1
ATOM 714 N N . ALA A 1 90 ? -1.252 8.550 2.206 1.00 94.94 90 ALA A N 1
ATOM 715 C CA . ALA A 1 90 ? -1.225 7.244 2.845 1.00 94.94 90 ALA A CA 1
ATOM 716 C C . ALA A 1 90 ? -1.466 6.172 1.778 1.00 94.94 90 ALA A C 1
ATOM 718 O O . ALA A 1 90 ? -2.281 6.356 0.870 1.00 94.94 90 ALA A O 1
ATOM 719 N N . PHE A 1 91 ? -0.737 5.066 1.879 1.00 97.06 91 PHE A N 1
ATOM 720 C CA . PHE A 1 91 ? -0.942 3.890 1.046 1.00 97.06 91 PHE A CA 1
ATOM 721 C C . PHE A 1 91 ? -1.767 2.885 1.825 1.00 97.06 91 PHE A C 1
ATOM 723 O O . PHE A 1 91 ? -1.477 2.626 2.987 1.00 97.06 91 PHE A O 1
ATOM 730 N N . ILE A 1 92 ? -2.794 2.328 1.201 1.00 97.31 92 ILE A N 1
ATOM 731 C CA . ILE A 1 92 ? -3.672 1.367 1.854 1.00 97.31 92 ILE A CA 1
ATOM 732 C C . ILE A 1 92 ? -3.626 0.080 1.058 1.00 97.31 92 ILE A C 1
ATOM 734 O O . ILE A 1 92 ? -4.085 0.036 -0.086 1.00 97.31 92 ILE A O 1
ATOM 738 N N . TRP A 1 93 ? -3.058 -0.949 1.673 1.00 97.69 93 TRP A N 1
ATOM 739 C CA . TRP A 1 93 ? -3.149 -2.313 1.184 1.00 97.69 93 TRP A CA 1
ATOM 740 C C . TRP A 1 93 ? -4.428 -2.942 1.730 1.00 97.69 93 TRP A C 1
ATOM 742 O O . TRP A 1 93 ? -4.594 -3.062 2.943 1.00 97.69 93 TRP A O 1
ATOM 752 N N . GLY A 1 94 ? -5.346 -3.308 0.843 1.00 96.75 94 GLY A N 1
ATOM 753 C CA . GLY A 1 94 ? -6.607 -3.938 1.206 1.00 96.75 94 GLY A CA 1
ATOM 754 C C . GLY A 1 94 ? -6.632 -5.404 0.807 1.00 96.75 94 GLY A C 1
ATOM 755 O O . GLY A 1 94 ? -6.293 -5.736 -0.327 1.00 96.75 94 GLY A O 1
ATOM 756 N N . TYR A 1 95 ? -7.077 -6.256 1.726 1.00 97.12 95 TYR A N 1
ATOM 757 C CA . TYR A 1 95 ? -7.438 -7.646 1.471 1.00 97.12 95 TYR A CA 1
ATOM 758 C C . TYR A 1 95 ? -8.851 -7.881 1.995 1.00 97.12 95 TYR A C 1
ATOM 760 O O . TYR A 1 95 ? -9.056 -8.006 3.202 1.00 97.12 95 TYR A O 1
ATOM 768 N N . LEU A 1 96 ? -9.827 -7.861 1.092 1.00 95.50 96 LEU A N 1
ATOM 769 C CA . LEU A 1 96 ? -11.251 -7.914 1.410 1.00 95.50 96 LEU A CA 1
ATOM 770 C C . LEU A 1 96 ? -11.901 -9.136 0.769 1.00 95.50 96 LEU A C 1
ATOM 772 O O . LEU A 1 96 ? -11.438 -9.624 -0.255 1.00 95.50 96 LEU A O 1
ATOM 776 N N . ASN A 1 97 ? -13.014 -9.591 1.334 1.00 95.44 97 ASN A N 1
ATOM 777 C CA . ASN A 1 97 ? -13.856 -10.616 0.714 1.00 95.44 97 ASN A CA 1
ATOM 778 C C . ASN A 1 97 ? -14.496 -10.156 -0.611 1.00 95.44 97 ASN A C 1
ATOM 780 O O . ASN A 1 97 ? -14.852 -10.985 -1.440 1.00 95.44 97 ASN A O 1
ATOM 784 N N . GLN A 1 98 ? -14.673 -8.845 -0.796 1.00 93.94 98 GLN A N 1
ATOM 785 C CA . GLN A 1 98 ? -15.144 -8.244 -2.037 1.00 93.94 98 GLN A CA 1
ATOM 786 C C . GLN A 1 98 ? -14.604 -6.818 -2.161 1.00 93.94 98 GLN A C 1
ATOM 788 O O . GLN A 1 98 ? -14.810 -5.986 -1.276 1.00 93.94 98 GLN A O 1
ATOM 793 N N . ILE A 1 99 ? -13.959 -6.501 -3.287 1.00 93.81 99 ILE A N 1
ATOM 794 C CA . ILE A 1 99 ? -13.483 -5.137 -3.555 1.00 93.81 99 ILE A CA 1
ATOM 795 C C . ILE A 1 99 ? -14.657 -4.225 -3.965 1.00 93.81 99 ILE A C 1
ATOM 797 O O . ILE A 1 99 ? -15.307 -4.494 -4.986 1.00 93.81 99 ILE A O 1
ATOM 801 N N . PRO A 1 100 ? -14.891 -3.104 -3.254 1.00 91.56 100 PRO A N 1
ATOM 802 C CA . PRO A 1 100 ? -15.899 -2.111 -3.618 1.00 91.56 100 PRO A CA 1
ATOM 803 C C . PRO A 1 100 ? -15.718 -1.567 -5.041 1.00 91.56 100 PRO A C 1
ATOM 805 O O . PRO A 1 100 ? -14.604 -1.255 -5.471 1.00 91.56 100 PRO A O 1
ATOM 808 N N . GLN A 1 101 ? -16.823 -1.361 -5.768 1.00 88.38 101 GLN A N 1
ATOM 809 C CA . GLN A 1 101 ? -16.782 -0.893 -7.164 1.00 88.38 101 GLN A CA 1
ATOM 810 C C . GLN A 1 101 ? -16.043 0.446 -7.340 1.00 88.38 101 GLN A C 1
ATOM 812 O O . GLN A 1 101 ? -15.345 0.630 -8.337 1.00 88.38 101 GLN A O 1
ATOM 817 N N . ARG A 1 102 ? -16.130 1.352 -6.355 1.00 85.81 102 ARG A N 1
ATOM 818 C CA . ARG A 1 102 ? -15.426 2.649 -6.369 1.00 85.81 102 ARG A CA 1
ATOM 819 C C . ARG A 1 102 ? -13.900 2.506 -6.411 1.00 85.81 102 ARG A C 1
ATOM 821 O O . ARG A 1 102 ? -13.225 3.365 -6.963 1.00 85.81 102 ARG A O 1
ATOM 828 N N . ILE A 1 103 ? -13.351 1.414 -5.872 1.00 87.38 103 ILE A N 1
ATOM 829 C CA . ILE A 1 103 ? -11.907 1.131 -5.915 1.00 87.38 103 ILE A CA 1
ATOM 830 C C . ILE A 1 103 ? -11.505 0.601 -7.295 1.00 87.38 103 ILE A C 1
ATOM 832 O O . ILE A 1 103 ? -10.455 0.978 -7.821 1.00 87.38 103 ILE A O 1
ATOM 836 N N . LYS A 1 104 ? -12.369 -0.226 -7.904 1.00 86.62 104 LYS A N 1
ATOM 837 C CA . LYS A 1 104 ? -12.183 -0.758 -9.265 1.00 86.62 104 LYS A CA 1
ATOM 838 C C . LYS A 1 104 ? -12.244 0.341 -10.333 1.00 86.62 104 LYS A C 1
ATOM 840 O O . LYS A 1 104 ? -11.585 0.222 -11.360 1.00 86.62 104 LYS A O 1
ATOM 845 N N . LYS A 1 105 ? -13.012 1.412 -10.095 1.00 82.19 105 LYS A N 1
ATOM 846 C CA . LYS A 1 105 ? -13.169 2.565 -11.001 1.00 82.19 105 LYS A CA 1
ATOM 847 C C . LYS A 1 105 ? -12.720 3.872 -10.321 1.00 82.19 105 LYS A C 1
ATOM 849 O O . LYS A 1 105 ? -13.554 4.714 -10.002 1.00 82.19 105 LYS A O 1
ATOM 854 N N . PRO A 1 106 ? -11.407 4.074 -10.104 1.00 70.69 106 PRO A N 1
ATOM 855 C CA . PRO A 1 106 ? -10.887 5.215 -9.346 1.00 70.69 106 PRO A CA 1
ATOM 856 C C . PRO A 1 106 ? -11.025 6.561 -10.066 1.00 70.69 106 PRO A C 1
ATOM 858 O O . PRO A 1 106 ? -10.927 7.594 -9.414 1.00 70.69 106 PRO A O 1
ATOM 861 N N . ALA A 1 107 ? -11.231 6.565 -11.389 1.00 62.88 107 ALA A N 1
ATOM 862 C CA . ALA A 1 107 ? -11.194 7.769 -12.225 1.00 62.88 107 ALA A CA 1
ATOM 863 C C . ALA A 1 107 ? -12.235 8.837 -11.838 1.00 62.88 107 ALA A C 1
ATOM 865 O O . ALA A 1 107 ? -12.062 10.002 -12.175 1.00 62.88 107 ALA A O 1
ATOM 866 N N . SER A 1 108 ? -13.288 8.456 -11.110 1.00 64.50 108 SER A N 1
ATOM 867 C CA . SER A 1 108 ? -14.330 9.362 -10.615 1.00 64.50 108 SER A CA 1
ATOM 868 C C . SER A 1 108 ? -14.202 9.699 -9.124 1.00 64.50 108 SER A C 1
ATOM 870 O O . SER A 1 108 ? -15.057 10.389 -8.577 1.00 64.50 108 SER A O 1
ATOM 872 N N . SER A 1 109 ? -13.185 9.182 -8.430 1.00 76.56 109 SER A N 1
ATOM 873 C CA . SER A 1 109 ? -13.047 9.347 -6.983 1.00 76.56 109 SER A CA 1
ATOM 874 C C . SER A 1 109 ? -12.157 10.539 -6.650 1.00 76.56 109 SER A C 1
ATOM 876 O O . SER A 1 109 ? -10.967 10.536 -6.962 1.00 76.56 109 SER A O 1
ATOM 878 N N . LYS A 1 110 ? -12.706 11.521 -5.924 1.00 84.06 110 LYS A N 1
ATOM 879 C CA . LYS A 1 110 ? -11.929 12.640 -5.361 1.00 84.06 110 LYS A CA 1
ATOM 880 C C . LYS A 1 110 ? -10.879 12.191 -4.331 1.00 84.06 110 LYS A C 1
ATOM 882 O O . LYS A 1 110 ? -9.981 12.958 -4.000 1.00 84.06 110 LYS A O 1
ATOM 887 N N . PHE A 1 111 ? -10.990 10.964 -3.815 1.00 85.88 111 PHE A N 1
ATOM 888 C CA . PHE A 1 111 ? -10.161 10.475 -2.714 1.00 85.88 111 PHE A CA 1
ATOM 889 C C . PHE A 1 111 ? -8.798 9.951 -3.171 1.00 85.88 111 PHE A C 1
ATOM 891 O O . PHE A 1 111 ? -7.801 10.105 -2.464 1.00 85.88 111 PHE A O 1
ATOM 898 N N . PHE A 1 112 ? -8.735 9.306 -4.338 1.00 89.38 112 PHE A N 1
ATOM 899 C CA . PHE A 1 112 ? -7.568 8.516 -4.718 1.00 89.38 112 PHE A CA 1
ATOM 900 C C . PHE A 1 112 ? -6.642 9.273 -5.660 1.00 89.38 112 PHE A C 1
ATOM 902 O O . PHE A 1 112 ? -7.036 9.717 -6.733 1.00 89.38 112 PHE A O 1
ATOM 909 N N . TYR A 1 113 ? -5.361 9.311 -5.313 1.00 91.50 113 TYR A N 1
ATOM 910 C CA . TYR A 1 113 ? -4.306 9.681 -6.253 1.00 91.50 113 TYR A CA 1
ATOM 911 C C . TYR A 1 113 ? -3.899 8.536 -7.181 1.00 91.50 113 TYR A C 1
ATOM 913 O O . TYR A 1 113 ? -3.251 8.771 -8.198 1.00 91.50 113 TYR A O 1
ATOM 921 N N . GLY A 1 114 ? -4.218 7.302 -6.793 1.00 91.81 114 GLY A N 1
ATOM 922 C CA . GLY A 1 114 ? -3.827 6.087 -7.487 1.00 91.81 114 GLY A CA 1
ATOM 923 C C . GLY A 1 114 ? -4.567 4.884 -6.916 1.00 91.81 114 GLY A C 1
ATOM 924 O O . GLY A 1 114 ? -4.769 4.811 -5.705 1.00 91.81 114 GLY A O 1
ATOM 925 N N . SER A 1 115 ? -4.946 3.931 -7.761 1.00 93.56 115 SER A N 1
ATOM 926 C CA . SER A 1 115 ? -5.400 2.613 -7.327 1.00 93.56 115 SER A CA 1
ATOM 927 C C . SER A 1 115 ? -4.876 1.533 -8.259 1.00 93.56 115 SER A C 1
ATOM 929 O O . SER A 1 115 ? -4.644 1.767 -9.447 1.00 93.56 115 SER A O 1
ATOM 931 N N . PHE A 1 116 ? -4.668 0.354 -7.695 1.00 94.81 116 PHE A N 1
ATOM 932 C CA . PHE A 1 116 ? -4.259 -0.839 -8.405 1.00 94.81 116 PHE A CA 1
ATOM 933 C C . PHE A 1 116 ? -4.975 -2.037 -7.791 1.00 94.81 116 PHE A C 1
ATOM 935 O O . PHE A 1 116 ? -4.853 -2.289 -6.594 1.00 94.81 116 PHE A O 1
ATOM 942 N N . VAL A 1 117 ? -5.737 -2.756 -8.606 1.00 95.25 117 VAL A N 1
ATOM 943 C CA . VAL A 1 117 ? -6.405 -3.997 -8.209 1.00 95.25 117 VAL A CA 1
ATOM 944 C C . VAL A 1 117 ? -5.492 -5.148 -8.611 1.00 95.25 117 VAL A C 1
ATOM 946 O O . VAL A 1 117 ? -5.130 -5.255 -9.781 1.00 95.25 117 VAL A O 1
ATOM 949 N N . VAL A 1 118 ? -5.074 -5.952 -7.635 1.00 94.81 118 VAL A N 1
ATOM 950 C CA . VAL A 1 118 ? -4.157 -7.081 -7.856 1.00 94.81 118 VAL A CA 1
ATOM 951 C C . VAL A 1 118 ? -4.938 -8.300 -8.326 1.00 94.81 118 VAL A C 1
ATOM 953 O O . VAL A 1 118 ? -4.556 -8.937 -9.301 1.00 94.81 118 VAL A O 1
ATOM 956 N N . ASP A 1 119 ? -6.036 -8.597 -7.634 1.00 94.88 119 ASP A N 1
ATOM 957 C CA . ASP A 1 119 ? -6.969 -9.678 -7.941 1.00 94.88 119 ASP A CA 1
ATOM 958 C C . ASP A 1 119 ? -8.374 -9.327 -7.415 1.00 94.88 119 ASP A C 1
ATOM 960 O O . ASP A 1 119 ? -8.683 -8.160 -7.175 1.00 94.88 119 ASP A O 1
ATOM 964 N N . GLU A 1 120 ? -9.251 -10.316 -7.255 1.00 95.38 120 GLU A N 1
ATOM 965 C CA . GLU A 1 120 ? -10.638 -10.111 -6.821 1.00 95.38 120 GLU A CA 1
ATOM 966 C C . GLU A 1 120 ? -10.779 -9.565 -5.392 1.00 95.38 120 GLU A C 1
ATOM 968 O O . GLU A 1 120 ? -11.790 -8.920 -5.093 1.00 95.38 120 GLU A O 1
ATOM 973 N N . ASN A 1 121 ? -9.756 -9.766 -4.553 1.00 95.69 121 ASN A N 1
ATOM 974 C CA . ASN A 1 121 ? -9.781 -9.521 -3.110 1.00 95.69 121 ASN A CA 1
ATOM 975 C C . ASN A 1 121 ? -8.712 -8.519 -2.656 1.00 95.69 121 ASN A C 1
ATOM 977 O O . ASN A 1 121 ? -8.849 -7.898 -1.601 1.00 95.69 121 ASN A O 1
ATOM 981 N N . ARG A 1 122 ? -7.640 -8.349 -3.435 1.00 96.50 122 ARG A N 1
ATOM 982 C CA . ARG A 1 122 ? -6.485 -7.515 -3.103 1.00 96.50 122 ARG A CA 1
ATOM 983 C C . ARG A 1 122 ? -6.409 -6.251 -3.937 1.00 96.50 122 ARG A C 1
ATOM 985 O O . ARG A 1 122 ? -6.498 -6.275 -5.166 1.00 96.50 122 ARG A O 1
ATOM 992 N N . PHE A 1 123 ? -6.140 -5.138 -3.269 1.00 96.75 123 PHE A N 1
ATOM 993 C CA . PHE A 1 123 ? -5.884 -3.861 -3.923 1.00 96.75 123 PHE A CA 1
ATOM 994 C C . PHE A 1 123 ? -4.890 -3.004 -3.145 1.00 96.75 123 PHE A C 1
ATOM 996 O O . PHE A 1 123 ? -4.683 -3.165 -1.945 1.00 96.75 123 PHE A O 1
ATOM 1003 N N . LEU A 1 124 ? -4.322 -2.033 -3.848 1.00 97.50 124 LEU A N 1
ATOM 1004 C CA . LEU A 1 124 ? -3.522 -0.958 -3.294 1.00 97.50 124 LEU A CA 1
ATOM 1005 C C . LEU A 1 124 ? -4.127 0.375 -3.727 1.00 97.50 124 LEU A C 1
ATOM 1007 O O . LEU A 1 124 ? -4.313 0.608 -4.921 1.00 97.50 124 LEU A O 1
ATOM 1011 N N . VAL A 1 125 ? -4.402 1.267 -2.780 1.00 96.38 125 VAL A N 1
ATOM 1012 C CA . VAL A 1 125 ? -4.798 2.654 -3.075 1.00 96.38 125 VAL A CA 1
ATOM 1013 C C . VAL A 1 125 ? -3.835 3.642 -2.438 1.00 96.38 125 VAL A C 1
ATOM 1015 O O . VAL A 1 125 ? -3.269 3.395 -1.377 1.00 96.38 125 VAL A O 1
ATOM 1018 N N . ALA A 1 126 ? -3.666 4.781 -3.096 1.00 96.38 126 ALA A N 1
ATOM 1019 C CA . ALA A 1 126 ? -3.000 5.952 -2.559 1.00 96.38 126 ALA A CA 1
ATOM 1020 C C . ALA A 1 126 ? -4.052 7.035 -2.308 1.00 96.38 126 ALA A C 1
ATOM 1022 O O . ALA A 1 126 ? -4.680 7.511 -3.254 1.00 96.38 126 ALA A O 1
ATOM 1023 N N . ILE A 1 127 ? -4.234 7.421 -1.047 1.00 95.06 127 ILE A N 1
ATOM 1024 C CA . ILE A 1 127 ? -5.219 8.419 -0.610 1.00 95.06 127 ILE A CA 1
ATOM 1025 C C . ILE A 1 127 ? -4.512 9.621 0.013 1.00 95.06 127 ILE A C 1
ATOM 1027 O O . ILE A 1 127 ? -3.481 9.476 0.674 1.00 95.06 127 ILE A O 1
ATOM 1031 N N . GLN A 1 128 ? -5.062 10.822 -0.157 1.00 92.31 128 GLN A N 1
ATOM 1032 C CA . GLN A 1 128 ? -4.616 11.962 0.642 1.00 92.31 128 GLN A CA 1
ATOM 1033 C C . GLN A 1 128 ? -5.090 11.785 2.087 1.00 92.31 128 GLN A C 1
ATOM 1035 O O . GLN A 1 128 ? -6.270 11.551 2.324 1.00 92.31 128 GLN A O 1
ATOM 1040 N N . ARG A 1 129 ? -4.187 11.944 3.060 1.00 90.50 129 ARG A N 1
ATOM 1041 C CA . ARG A 1 129 ? -4.467 11.666 4.483 1.00 90.50 129 ARG A CA 1
ATOM 1042 C C . ARG A 1 129 ? -5.717 12.372 5.017 1.00 90.50 129 ARG A C 1
ATOM 1044 O O . ARG A 1 129 ? -6.455 11.768 5.781 1.00 90.50 129 ARG A O 1
ATOM 1051 N N . GLN A 1 130 ? -5.981 13.603 4.572 1.00 88.94 130 GLN A N 1
ATOM 1052 C CA . GLN A 1 130 ? -7.152 14.385 4.995 1.00 88.94 130 GLN A CA 1
ATOM 1053 C C . GLN A 1 130 ? -8.496 13.746 4.614 1.00 88.94 130 GLN A C 1
ATOM 1055 O O . GLN A 1 130 ? -9.496 13.996 5.268 1.00 88.94 130 GLN A O 1
ATOM 1060 N N . TYR A 1 131 ? -8.521 12.909 3.576 1.00 92.62 131 TYR A N 1
ATOM 1061 C CA . TYR A 1 131 ? -9.733 12.241 3.111 1.00 92.62 131 TYR A CA 1
ATOM 1062 C C . TYR A 1 131 ? -9.891 10.820 3.652 1.00 92.62 131 TYR A C 1
ATOM 1064 O O . TYR A 1 131 ? -10.841 10.128 3.295 1.00 92.62 131 TYR A O 1
ATOM 1072 N N . LEU A 1 132 ? -8.957 10.356 4.487 1.00 92.56 132 LEU A N 1
ATOM 1073 C CA . LEU A 1 132 ? -8.970 8.986 4.984 1.00 92.56 132 LEU A CA 1
ATOM 1074 C C . LEU A 1 132 ? -10.265 8.681 5.745 1.00 92.56 132 LEU A C 1
ATOM 1076 O O . LEU A 1 132 ? -10.886 7.658 5.474 1.00 92.56 132 LEU A O 1
ATOM 1080 N N . ARG A 1 133 ? -10.697 9.580 6.641 1.00 93.69 133 ARG A N 1
ATOM 1081 C CA . ARG A 1 133 ? -11.939 9.402 7.403 1.00 93.69 133 ARG A CA 1
ATOM 1082 C C . ARG A 1 133 ? -13.156 9.341 6.485 1.00 93.69 133 ARG A C 1
ATOM 1084 O O . ARG A 1 133 ? -13.896 8.366 6.548 1.00 93.69 133 ARG A O 1
ATOM 1091 N N . GLU A 1 134 ? -13.326 10.343 5.620 1.00 93.25 134 GLU A N 1
ATOM 1092 C CA . GLU A 1 134 ? -14.457 10.416 4.682 1.00 93.25 134 GLU A CA 1
ATOM 1093 C C . GLU A 1 134 ? -14.555 9.142 3.834 1.00 93.25 134 GLU A C 1
ATOM 1095 O O . GLU A 1 134 ? -15.625 8.558 3.686 1.00 93.25 134 GLU A O 1
ATOM 1100 N N . TRP A 1 135 ? -13.420 8.663 3.320 1.00 94.19 135 TRP A N 1
ATOM 1101 C CA . TRP A 1 135 ? -13.382 7.446 2.519 1.00 94.19 135 TRP A CA 1
ATOM 1102 C C . TRP A 1 135 ? -13.751 6.188 3.319 1.00 94.19 135 TRP A C 1
ATOM 1104 O O . TRP A 1 135 ? -14.478 5.333 2.812 1.00 94.19 135 TRP A O 1
ATOM 1114 N N . LEU A 1 136 ? -13.275 6.059 4.560 1.00 94.44 136 LEU A N 1
ATOM 1115 C CA . LEU A 1 136 ? -13.629 4.934 5.430 1.00 94.44 136 LEU A CA 1
ATOM 1116 C C . LEU A 1 136 ? -15.114 4.961 5.817 1.00 94.44 136 LEU A C 1
ATOM 1118 O O . LEU A 1 136 ? -15.761 3.916 5.803 1.00 94.44 136 LEU A O 1
ATOM 1122 N N . GLN A 1 137 ? -15.672 6.141 6.096 1.00 93.50 137 GLN A N 1
ATOM 1123 C CA . GLN A 1 137 ? -17.105 6.311 6.348 1.00 93.50 137 GLN A CA 1
ATOM 1124 C C . GLN A 1 137 ? -17.925 5.889 5.125 1.00 93.50 137 GLN A C 1
ATOM 1126 O O . GLN A 1 137 ? -18.844 5.084 5.252 1.00 93.50 137 GLN A O 1
ATOM 1131 N N . GLU A 1 138 ? -17.557 6.336 3.921 1.00 91.69 138 GLU A N 1
ATOM 1132 C CA . GLU A 1 138 ? -18.219 5.876 2.698 1.00 91.69 138 GLU A CA 1
ATOM 1133 C C . GLU A 1 138 ? -18.120 4.359 2.513 1.00 91.69 138 GLU A C 1
ATOM 1135 O O . GLU A 1 138 ? -19.096 3.716 2.122 1.00 91.69 138 GLU A O 1
ATOM 1140 N N . LEU A 1 139 ? -16.955 3.770 2.791 1.00 91.31 139 LEU A N 1
ATOM 1141 C CA . LEU A 1 139 ? -16.767 2.327 2.694 1.00 91.31 139 LEU A CA 1
ATOM 1142 C C . LEU A 1 139 ? -17.757 1.573 3.592 1.00 91.31 139 LEU A C 1
ATOM 1144 O O . LEU A 1 139 ? -18.326 0.576 3.150 1.00 91.31 139 LEU A O 1
ATOM 1148 N N . VAL A 1 140 ? -17.996 2.068 4.808 1.00 91.50 140 VAL A N 1
ATOM 1149 C CA . VAL A 1 140 ? -18.976 1.495 5.742 1.00 91.50 140 VAL A CA 1
ATOM 1150 C C . VAL A 1 140 ? -20.411 1.744 5.272 1.00 91.50 140 VAL A C 1
ATOM 1152 O O . VAL A 1 140 ? -21.210 0.814 5.284 1.00 91.50 140 VAL A O 1
ATOM 1155 N N . ILE A 1 141 ? -20.740 2.951 4.803 1.00 91.06 141 ILE A N 1
ATOM 1156 C CA . ILE A 1 141 ? -22.097 3.305 4.350 1.00 91.06 141 ILE A CA 1
ATOM 1157 C C . ILE A 1 141 ? -22.518 2.460 3.142 1.00 91.06 141 ILE A C 1
ATOM 1159 O O . ILE A 1 141 ? -23.616 1.909 3.120 1.00 91.06 141 ILE A O 1
ATOM 1163 N N . TYR A 1 142 ? -21.647 2.331 2.137 1.00 88.19 142 TYR A N 1
ATOM 1164 C CA . TYR A 1 142 ? -21.971 1.608 0.903 1.00 88.19 142 TYR A CA 1
ATOM 1165 C C . TYR A 1 142 ? -21.675 0.107 0.986 1.00 88.19 142 TYR A C 1
ATOM 1167 O O . TYR A 1 142 ? -22.338 -0.688 0.320 1.00 88.19 142 TYR A O 1
ATOM 1175 N N . GLY A 1 143 ? -20.662 -0.294 1.756 1.00 83.25 143 GLY A N 1
ATOM 1176 C CA . GLY A 1 143 ? -20.287 -1.697 1.936 1.00 83.25 143 GLY A CA 1
ATOM 1177 C C . GLY A 1 143 ? -21.099 -2.413 3.016 1.00 83.25 143 GLY A C 1
ATOM 1178 O O . GLY A 1 143 ? -21.299 -3.628 2.933 1.00 83.25 143 GLY A O 1
ATOM 1179 N N . GLY A 1 144 ? -21.584 -1.674 4.015 1.00 84.00 144 GLY A N 1
ATOM 1180 C CA . GLY A 1 144 ? -22.264 -2.211 5.187 1.00 84.00 144 GLY A CA 1
ATOM 1181 C C . GLY A 1 144 ? -21.446 -3.292 5.898 1.00 84.00 144 GLY A C 1
ATOM 1182 O O . GLY A 1 144 ? -20.218 -3.330 5.844 1.00 84.00 144 GLY A O 1
ATOM 1183 N N . THR A 1 145 ? -22.149 -4.243 6.510 1.00 86.06 145 THR A N 1
ATOM 1184 C CA . THR A 1 145 ? -21.561 -5.422 7.172 1.00 86.06 145 THR A CA 1
ATOM 1185 C C . THR A 1 145 ? -21.068 -6.499 6.196 1.00 86.06 145 THR A C 1
ATOM 1187 O O . THR A 1 145 ? -20.520 -7.521 6.618 1.00 86.06 145 THR A O 1
ATOM 1190 N N . LYS A 1 146 ? -21.268 -6.299 4.883 1.00 92.44 146 LYS A N 1
ATOM 1191 C CA . LYS A 1 146 ? -20.887 -7.267 3.845 1.00 92.44 146 LYS A CA 1
ATOM 1192 C C . LYS A 1 146 ? -19.397 -7.224 3.544 1.00 92.44 146 LYS A C 1
ATOM 1194 O O . LYS A 1 146 ? -18.834 -8.259 3.200 1.00 92.44 146 LYS A O 1
ATOM 1199 N N . VAL A 1 147 ? -18.766 -6.058 3.671 1.00 93.50 147 VAL A N 1
ATOM 1200 C CA . VAL A 1 147 ? -17.328 -5.901 3.441 1.00 93.50 147 VAL A CA 1
ATOM 1201 C C . VAL A 1 147 ? -16.571 -6.346 4.686 1.00 93.50 147 VAL A C 1
ATOM 1203 O O . VAL A 1 147 ? -16.724 -5.775 5.762 1.00 93.50 147 VAL A O 1
ATOM 1206 N N . LYS A 1 148 ? -15.748 -7.380 4.532 1.00 95.69 148 LYS A N 1
ATOM 1207 C CA . LYS A 1 148 ? -14.946 -7.990 5.596 1.00 95.69 148 LYS A CA 1
ATOM 1208 C C . LYS A 1 148 ? -13.513 -8.169 5.121 1.00 95.69 148 LYS A C 1
ATOM 1210 O O . LYS A 1 148 ? -13.269 -8.268 3.920 1.00 95.69 148 LYS A O 1
ATOM 1215 N N . GLY A 1 149 ? -12.579 -8.225 6.062 1.00 95.31 149 GLY A N 1
ATOM 1216 C CA . GLY A 1 149 ? -11.160 -8.407 5.785 1.00 95.31 149 GLY A CA 1
ATOM 1217 C C . GLY A 1 149 ? -10.309 -7.356 6.467 1.00 95.31 149 GLY A C 1
ATOM 1218 O O . GLY A 1 149 ? -10.574 -6.983 7.606 1.00 95.31 149 GLY A O 1
ATOM 1219 N N . THR A 1 150 ? -9.246 -6.905 5.812 1.00 96.00 150 THR A N 1
ATOM 1220 C CA . THR A 1 150 ? -8.252 -6.026 6.432 1.00 96.00 150 THR A CA 1
ATOM 1221 C C . THR A 1 150 ? -7.827 -4.900 5.505 1.00 96.00 150 THR A C 1
ATOM 1223 O O . THR A 1 150 ? -7.506 -5.119 4.338 1.00 96.00 150 THR A O 1
ATOM 1226 N N . LEU A 1 151 ? -7.757 -3.695 6.064 1.00 96.88 151 LEU A N 1
ATOM 1227 C CA . LEU A 1 151 ? -7.107 -2.531 5.480 1.00 96.88 151 LEU A CA 1
ATOM 1228 C C . LEU A 1 151 ? -5.836 -2.231 6.271 1.00 96.88 151 LEU A C 1
ATOM 1230 O O . LEU A 1 151 ? -5.897 -1.979 7.469 1.00 96.88 151 LEU A O 1
ATOM 1234 N N . GLN A 1 152 ? -4.684 -2.247 5.614 1.00 96.75 152 GLN A N 1
ATOM 1235 C CA . GLN A 1 152 ? -3.403 -1.880 6.210 1.00 96.75 152 GLN A CA 1
ATOM 1236 C C . GLN A 1 152 ? -2.985 -0.510 5.688 1.00 96.75 152 GLN A C 1
ATOM 1238 O O . GLN A 1 152 ? -2.700 -0.355 4.501 1.00 96.75 152 GLN A O 1
ATOM 1243 N N . ILE A 1 153 ? -2.964 0.481 6.573 1.00 96.56 153 ILE A N 1
ATOM 1244 C CA . ILE A 1 153 ? -2.648 1.874 6.265 1.00 96.56 153 ILE A CA 1
ATOM 1245 C C . ILE A 1 153 ? -1.172 2.114 6.572 1.00 96.56 153 ILE A C 1
ATOM 1247 O O . ILE A 1 153 ? -0.743 2.066 7.724 1.00 96.56 153 ILE A O 1
ATOM 1251 N N . ILE A 1 154 ? -0.406 2.382 5.520 1.00 94.81 154 ILE A N 1
ATOM 1252 C CA . ILE A 1 154 ? 1.048 2.498 5.527 1.00 94.81 154 ILE A CA 1
ATOM 1253 C C . ILE A 1 154 ? 1.420 3.934 5.131 1.00 94.81 154 ILE A C 1
ATOM 1255 O O . ILE A 1 154 ? 0.977 4.431 4.086 1.00 94.81 154 ILE A O 1
ATOM 1259 N N . PRO A 1 155 ? 2.238 4.637 5.927 1.00 92.19 155 PRO A N 1
ATOM 1260 C CA . PRO A 1 155 ? 2.650 5.988 5.596 1.00 92.19 155 PRO A CA 1
ATOM 1261 C C . PRO A 1 155 ? 3.632 5.977 4.417 1.00 92.19 155 PRO A C 1
ATOM 1263 O O . PRO A 1 155 ? 4.423 5.053 4.237 1.00 92.19 155 PRO A O 1
ATOM 1266 N N . SER A 1 156 ? 3.594 7.032 3.601 1.00 92.19 156 SER A N 1
ATOM 1267 C CA . SER A 1 156 ? 4.584 7.233 2.540 1.00 92.19 156 SER A CA 1
ATOM 1268 C C . SER A 1 156 ? 5.998 7.347 3.110 1.00 92.19 156 SER A C 1
ATOM 1270 O O . SER A 1 156 ? 6.228 8.099 4.057 1.00 92.19 156 SER A O 1
ATOM 1272 N N . THR A 1 157 ? 6.954 6.665 2.480 1.00 89.69 157 THR A N 1
ATOM 1273 C CA . THR A 1 157 ? 8.366 6.674 2.880 1.00 89.69 157 THR A CA 1
ATOM 1274 C C . THR A 1 157 ? 9.232 7.518 1.952 1.00 89.69 157 THR A C 1
ATOM 1276 O O . THR A 1 157 ? 8.949 7.671 0.756 1.00 89.69 157 THR A O 1
ATOM 1279 N N . GLY A 1 158 ? 10.319 8.055 2.509 1.00 86.69 158 GLY A N 1
ATOM 1280 C CA . GLY A 1 158 ? 11.422 8.608 1.733 1.00 86.69 158 GLY A CA 1
ATOM 1281 C C . GLY A 1 158 ? 12.286 7.507 1.115 1.00 86.69 158 GLY A C 1
ATOM 1282 O O . GLY A 1 158 ? 11.978 6.320 1.196 1.00 86.69 158 GLY A O 1
ATOM 1283 N N . ILE A 1 159 ? 13.388 7.903 0.479 1.00 81.06 159 ILE A N 1
ATOM 1284 C CA . ILE A 1 159 ? 14.429 6.943 0.098 1.00 81.06 159 ILE A CA 1
ATOM 1285 C C . ILE A 1 159 ? 15.261 6.669 1.354 1.00 81.06 159 ILE A C 1
ATOM 1287 O O . ILE A 1 159 ? 15.932 7.574 1.846 1.00 81.06 159 ILE A O 1
ATOM 1291 N N . HIS A 1 160 ? 15.225 5.437 1.856 1.00 78.50 160 HIS A N 1
ATOM 1292 C CA . HIS A 1 160 ? 16.078 4.980 2.955 1.00 78.50 160 HIS A CA 1
ATOM 1293 C C . HIS A 1 160 ? 17.115 3.978 2.430 1.00 78.50 160 HIS A C 1
ATOM 1295 O O . HIS A 1 160 ? 16.904 3.345 1.398 1.00 78.50 160 HIS A O 1
ATOM 1301 N N . ARG A 1 161 ? 18.262 3.857 3.115 1.00 69.06 161 ARG A N 1
ATOM 1302 C CA . ARG A 1 161 ? 19.386 3.022 2.646 1.00 69.06 161 ARG A CA 1
ATOM 1303 C C . ARG A 1 161 ? 19.099 1.518 2.708 1.00 69.06 161 ARG A C 1
ATOM 1305 O O . ARG A 1 161 ? 19.611 0.792 1.867 1.00 69.06 161 ARG A O 1
ATOM 1312 N N . ASN A 1 162 ? 18.273 1.077 3.661 1.00 81.69 162 ASN A N 1
ATOM 1313 C CA . ASN A 1 162 ? 18.120 -0.351 3.971 1.00 81.69 162 ASN A CA 1
ATOM 1314 C C . ASN A 1 162 ? 16.772 -0.937 3.548 1.00 81.69 162 ASN A C 1
ATOM 1316 O O . ASN A 1 162 ? 16.705 -2.119 3.243 1.00 81.69 162 ASN A O 1
ATOM 1320 N N . LEU A 1 163 ? 15.711 -0.126 3.552 1.00 89.50 163 LEU A N 1
ATOM 1321 C CA . LEU A 1 163 ? 14.359 -0.570 3.226 1.00 89.50 163 LEU A CA 1
ATOM 1322 C C . LEU A 1 163 ? 13.692 0.416 2.286 1.00 89.50 163 LEU A C 1
ATOM 1324 O O . LEU A 1 163 ? 13.781 1.635 2.457 1.00 89.50 163 LEU A O 1
ATOM 1328 N N . ASN A 1 164 ? 13.006 -0.133 1.300 1.00 92.94 164 ASN A N 1
ATOM 1329 C CA . ASN A 1 164 ? 12.269 0.606 0.305 1.00 92.94 164 ASN A CA 1
ATOM 1330 C C . ASN A 1 164 ? 10.751 0.431 0.466 1.00 92.94 164 ASN A C 1
ATOM 1332 O O . ASN A 1 164 ? 10.266 -0.389 1.242 1.00 92.94 164 ASN A O 1
ATOM 1336 N N . MET A 1 165 ? 9.976 1.238 -0.262 1.00 94.81 165 MET A N 1
ATOM 1337 C CA . MET A 1 165 ? 8.510 1.175 -0.206 1.00 94.81 165 MET A CA 1
ATOM 1338 C C . MET A 1 165 ? 7.955 -0.184 -0.660 1.00 94.81 165 MET A C 1
ATOM 1340 O O . MET A 1 165 ? 6.970 -0.661 -0.104 1.00 94.81 165 MET A O 1
ATOM 1344 N N . GLY A 1 166 ? 8.589 -0.810 -1.649 1.00 95.38 166 GLY A N 1
ATOM 1345 C CA . GLY A 1 166 ? 8.263 -2.156 -2.104 1.00 95.38 166 GLY A CA 1
ATOM 1346 C C . GLY A 1 166 ? 8.488 -3.238 -1.044 1.00 95.38 166 GLY A C 1
ATOM 1347 O O . GLY A 1 166 ? 7.670 -4.152 -0.931 1.00 95.38 166 GLY A O 1
ATOM 1348 N N . ASP A 1 167 ? 9.517 -3.097 -0.205 1.00 95.19 167 ASP A N 1
ATOM 1349 C CA . ASP A 1 167 ? 9.755 -4.001 0.925 1.00 95.19 167 ASP A CA 1
ATOM 1350 C C . ASP A 1 167 ? 8.599 -3.894 1.925 1.00 95.19 167 ASP A C 1
ATOM 1352 O O . ASP A 1 167 ? 8.010 -4.905 2.300 1.00 95.19 167 ASP A O 1
ATOM 1356 N N . TYR A 1 168 ? 8.195 -2.672 2.296 1.00 95.06 168 TYR A N 1
ATOM 1357 C CA . TYR A 1 168 ? 7.046 -2.461 3.184 1.00 95.06 168 TYR A CA 1
ATOM 1358 C C . TYR A 1 168 ? 5.742 -3.021 2.597 1.00 95.06 168 TYR A C 1
ATOM 1360 O O . TYR A 1 168 ? 4.961 -3.631 3.321 1.00 95.06 168 TYR A O 1
ATOM 1368 N N . LEU A 1 169 ? 5.512 -2.884 1.286 1.00 95.56 169 LEU A N 1
ATOM 1369 C CA . LEU A 1 169 ? 4.370 -3.533 0.632 1.00 95.56 169 LEU A CA 1
ATOM 1370 C C . LEU A 1 169 ? 4.451 -5.061 0.707 1.00 95.56 169 LEU A C 1
ATOM 1372 O O . LEU A 1 169 ? 3.437 -5.707 0.952 1.00 95.56 169 LEU A O 1
ATOM 1376 N N . SER A 1 170 ? 5.640 -5.638 0.540 1.00 95.38 170 SER A N 1
ATOM 1377 C CA . SER A 1 170 ? 5.846 -7.085 0.665 1.00 95.38 170 SER A CA 1
ATOM 1378 C C . SER A 1 170 ? 5.501 -7.575 2.075 1.00 95.38 170 SER A C 1
ATOM 1380 O O . SER A 1 170 ? 4.799 -8.574 2.224 1.00 95.38 170 SER A O 1
ATOM 1382 N N . TRP A 1 171 ? 5.903 -6.830 3.110 1.00 94.88 171 TRP A N 1
ATOM 1383 C CA . TRP A 1 171 ? 5.509 -7.098 4.498 1.00 94.88 171 TRP A CA 1
ATOM 1384 C C . TRP A 1 171 ? 3.995 -6.978 4.710 1.00 94.88 171 TRP A C 1
ATOM 1386 O O . TRP A 1 171 ? 3.400 -7.835 5.361 1.00 94.88 171 TRP A O 1
ATOM 1396 N N . ALA A 1 172 ? 3.349 -5.969 4.120 1.00 94.44 172 ALA A N 1
ATOM 1397 C CA . ALA A 1 172 ? 1.895 -5.815 4.187 1.00 94.44 172 ALA A CA 1
ATOM 1398 C C . ALA A 1 172 ? 1.166 -7.025 3.588 1.00 94.44 172 ALA A C 1
ATOM 1400 O O . ALA A 1 172 ? 0.243 -7.572 4.196 1.00 94.44 172 ALA A O 1
ATOM 1401 N N . VAL A 1 173 ? 1.617 -7.478 2.416 1.00 94.56 173 VAL A N 1
ATOM 1402 C CA . VAL A 1 173 ? 1.078 -8.660 1.733 1.00 94.56 173 VAL A CA 1
ATOM 1403 C C . VAL A 1 173 ? 1.273 -9.902 2.597 1.00 94.56 173 VAL A C 1
ATOM 1405 O O . VAL A 1 173 ? 0.332 -10.667 2.781 1.00 94.56 173 VAL A O 1
ATOM 1408 N N . HIS A 1 174 ? 2.461 -10.078 3.177 1.00 92.88 174 HIS A N 1
ATOM 1409 C CA . HIS A 1 174 ? 2.761 -11.202 4.060 1.00 92.88 174 HIS A CA 1
ATOM 1410 C C . HIS A 1 174 ? 1.864 -11.212 5.311 1.00 92.88 174 HIS A C 1
ATOM 1412 O O . HIS A 1 174 ? 1.328 -12.250 5.691 1.00 92.88 174 HIS A O 1
ATOM 1418 N N . HIS A 1 175 ? 1.633 -10.053 5.932 1.00 89.69 175 HIS A N 1
ATOM 1419 C CA . HIS A 1 175 ? 0.846 -9.948 7.163 1.00 89.69 175 HIS A CA 1
ATOM 1420 C C . HIS A 1 175 ? -0.671 -9.939 6.964 1.00 89.69 175 HIS A C 1
ATOM 1422 O O . HIS A 1 175 ? -1.407 -10.001 7.955 1.00 89.69 175 HIS A O 1
ATOM 1428 N N . GLN A 1 176 ? -1.164 -9.878 5.725 1.00 87.31 176 GLN A N 1
ATOM 1429 C CA . GLN A 1 176 ? -2.598 -9.747 5.451 1.00 87.31 176 GLN A CA 1
ATOM 1430 C C . GLN A 1 176 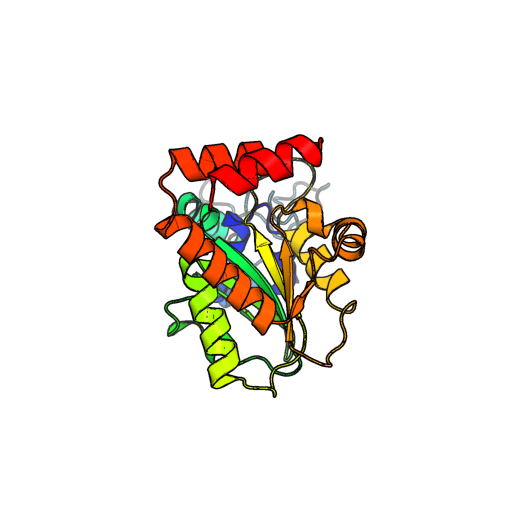? -3.431 -10.926 5.977 1.00 87.31 176 GLN A C 1
ATOM 1432 O O . GLN A 1 176 ? -4.589 -10.738 6.326 1.00 87.31 176 GLN A O 1
ATOM 1437 N N . ALA A 1 177 ? -2.850 -12.129 6.042 1.00 79.81 177 ALA A N 1
ATOM 1438 C CA . ALA A 1 177 ? -3.551 -13.347 6.451 1.00 79.81 177 ALA A CA 1
ATOM 1439 C C . ALA A 1 177 ? -3.688 -13.488 7.977 1.00 79.81 177 ALA A C 1
ATOM 1441 O O . ALA A 1 177 ? -4.393 -14.371 8.453 1.00 79.81 177 ALA A O 1
ATOM 1442 N N . ASN A 1 178 ? -3.028 -12.621 8.751 1.00 84.06 178 ASN A N 1
ATOM 1443 C CA . ASN A 1 178 ? -2.988 -12.734 10.209 1.00 84.06 178 ASN A CA 1
ATOM 1444 C C . ASN A 1 178 ? -4.299 -12.306 10.893 1.00 84.06 178 ASN A C 1
ATOM 1446 O O . ASN A 1 178 ? -4.443 -12.524 12.091 1.00 84.06 178 ASN A O 1
ATOM 1450 N N . LEU A 1 179 ? -5.225 -11.668 10.172 1.00 79.94 179 LEU A N 1
ATOM 1451 C CA . LEU A 1 179 ? -6.539 -11.286 10.690 1.00 79.94 179 LEU A CA 1
ATOM 1452 C C . LEU A 1 179 ? -7.634 -12.066 9.968 1.00 79.94 179 LEU A C 1
ATOM 1454 O O . LEU A 1 179 ? -7.590 -12.262 8.754 1.00 79.94 179 LEU A O 1
ATOM 1458 N N . GLY A 1 180 ? -8.628 -12.509 10.736 1.00 82.56 180 GLY A N 1
ATOM 1459 C CA . GLY A 1 180 ? -9.762 -13.253 10.205 1.00 82.56 180 GLY A CA 1
ATOM 1460 C C . GLY A 1 180 ? -10.710 -12.383 9.373 1.00 82.56 180 GLY A C 1
ATOM 1461 O O . GLY A 1 180 ? -10.862 -11.186 9.609 1.00 82.56 180 GLY A O 1
ATOM 1462 N N . MET A 1 181 ? -11.430 -13.022 8.449 1.00 90.56 181 MET A N 1
ATOM 1463 C CA . MET A 1 181 ? -12.486 -12.418 7.618 1.00 90.56 181 MET A CA 1
ATOM 1464 C C . MET A 1 181 ? -13.835 -12.290 8.356 1.00 90.56 181 MET A C 1
ATOM 1466 O O . MET A 1 181 ? -14.896 -12.349 7.737 1.00 90.56 181 MET A O 1
ATOM 1470 N N . SER A 1 182 ? -13.831 -12.159 9.685 1.00 91.94 182 SER A N 1
ATOM 1471 C CA . SER A 1 182 ? -15.061 -12.052 10.486 1.00 91.94 182 SER A CA 1
ATOM 1472 C C . SER A 1 182 ? -15.724 -10.679 10.351 1.00 91.94 182 SER A C 1
ATOM 1474 O O . SER A 1 182 ? -16.951 -10.595 10.253 1.00 91.94 182 SER A O 1
ATOM 1476 N N . GLN A 1 183 ? -14.907 -9.627 10.280 1.00 94.00 183 GLN A N 1
ATOM 1477 C CA . GLN A 1 183 ? -15.307 -8.226 10.167 1.00 94.00 183 GLN A CA 1
ATOM 1478 C C . GLN A 1 183 ? -14.269 -7.419 9.379 1.00 94.00 183 GLN A C 1
ATOM 1480 O O . GLN A 1 183 ? -13.288 -7.978 8.883 1.00 94.00 183 GLN A O 1
ATOM 1485 N N . LEU A 1 184 ? -14.500 -6.114 9.225 1.00 95.50 184 LEU A N 1
ATOM 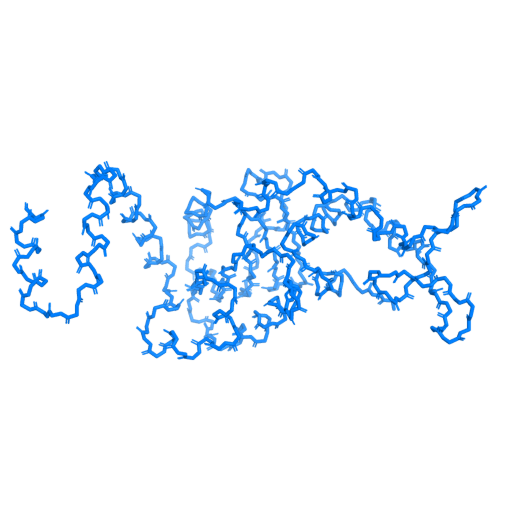1486 C CA . LEU A 1 184 ? -13.538 -5.205 8.611 1.00 95.50 184 LEU A CA 1
ATOM 1487 C C . LEU A 1 184 ? -12.579 -4.649 9.665 1.00 95.50 184 LEU A C 1
ATOM 1489 O O . LEU A 1 184 ? -12.970 -3.875 10.540 1.00 95.50 184 LEU A O 1
ATOM 1493 N N . TRP A 1 185 ? -11.317 -5.038 9.538 1.00 95.69 185 TRP A N 1
ATOM 1494 C CA . TRP A 1 185 ? -10.226 -4.604 10.395 1.00 95.69 185 TRP A CA 1
ATOM 1495 C C . TRP A 1 185 ? -9.402 -3.505 9.734 1.00 95.69 185 TRP A C 1
ATOM 1497 O O . TRP A 1 185 ? -9.141 -3.543 8.529 1.00 95.69 185 TRP A O 1
ATOM 1507 N N . VAL A 1 186 ? -8.921 -2.566 10.541 1.00 95.75 186 VAL A N 1
ATOM 1508 C CA . VAL A 1 186 ? -7.950 -1.552 10.136 1.00 95.75 186 VAL A CA 1
ATOM 1509 C C . VAL A 1 186 ? -6.672 -1.746 10.937 1.00 95.75 186 VAL A C 1
ATOM 1511 O O . VAL A 1 186 ? -6.682 -1.688 12.163 1.00 95.75 186 VAL A O 1
ATOM 1514 N N . ARG A 1 187 ? -5.555 -1.950 10.238 1.00 95.25 187 ARG A N 1
ATOM 1515 C CA . ARG A 1 187 ? -4.213 -1.846 10.808 1.00 95.25 187 ARG A CA 1
ATOM 1516 C C . ARG A 1 187 ? -3.611 -0.510 10.434 1.00 95.25 187 ARG A C 1
ATOM 1518 O O . ARG A 1 187 ? -3.471 -0.209 9.249 1.00 95.25 187 ARG A O 1
ATOM 1525 N N . PHE A 1 188 ? -3.233 0.271 11.434 1.00 94.00 188 PHE A N 1
ATOM 1526 C CA . PHE A 1 188 ? -2.658 1.592 11.221 1.00 94.00 188 PHE A CA 1
ATOM 1527 C C . PHE A 1 188 ? -1.220 1.649 11.720 1.00 94.00 188 PHE A C 1
ATOM 1529 O O . PHE A 1 188 ? -0.949 1.457 12.904 1.00 94.00 188 PHE A O 1
ATOM 1536 N N . TYR A 1 189 ? -0.304 1.939 10.802 1.00 92.25 189 TYR A N 1
ATOM 1537 C CA . TYR A 1 189 ? 1.106 2.132 11.105 1.00 92.25 189 TYR A CA 1
ATOM 1538 C C . TYR A 1 189 ? 1.402 3.634 11.108 1.00 92.25 189 TYR A C 1
ATOM 1540 O O . TYR A 1 189 ? 1.229 4.306 10.091 1.00 92.25 189 TYR A O 1
ATOM 1548 N N . THR A 1 190 ? 1.849 4.183 12.241 1.00 87.25 190 THR A N 1
ATOM 1549 C CA . THR A 1 190 ? 2.272 5.596 12.293 1.00 87.25 190 THR A CA 1
ATOM 1550 C C . THR A 1 190 ? 3.614 5.790 11.601 1.00 87.25 190 THR A C 1
ATOM 1552 O O . THR A 1 190 ? 3.868 6.841 11.014 1.00 87.25 190 THR A O 1
ATOM 1555 N N . GLU A 1 191 ? 4.446 4.749 11.623 1.00 88.31 191 GLU A N 1
ATOM 1556 C CA . GLU A 1 191 ? 5.755 4.714 10.989 1.00 88.31 191 GLU A CA 1
ATOM 1557 C C . GLU A 1 191 ? 5.924 3.439 10.147 1.00 88.31 191 GLU A C 1
ATOM 1559 O O . GLU A 1 191 ? 5.414 2.381 10.520 1.00 88.31 191 GLU A O 1
ATOM 1564 N N . PRO A 1 192 ? 6.661 3.494 9.023 1.00 86.25 192 PRO A N 1
ATOM 1565 C CA . PRO A 1 192 ? 6.808 2.350 8.120 1.00 86.25 192 PRO A CA 1
ATOM 1566 C C . PRO A 1 192 ? 7.481 1.127 8.760 1.00 86.25 192 PRO A C 1
ATOM 1568 O O . PRO A 1 192 ? 7.070 0.000 8.517 1.00 86.25 192 PRO A O 1
ATOM 1571 N N . ASN A 1 193 ? 8.498 1.337 9.597 1.00 87.88 193 ASN A N 1
ATOM 1572 C CA . ASN A 1 193 ? 9.240 0.289 10.317 1.00 87.88 193 ASN A CA 1
ATOM 1573 C C . ASN A 1 193 ? 8.343 -0.620 11.179 1.00 87.88 193 ASN A C 1
ATOM 1575 O O . ASN A 1 193 ? 8.669 -1.788 11.384 1.00 87.88 193 ASN A O 1
ATOM 1579 N N . GLN A 1 194 ? 7.198 -0.120 11.644 1.00 90.50 194 GLN A N 1
ATOM 1580 C CA . GLN A 1 194 ? 6.261 -0.866 12.484 1.00 90.50 194 GLN A CA 1
ATOM 1581 C C . GLN A 1 194 ? 5.644 -2.067 11.760 1.00 90.50 194 GLN A C 1
ATOM 1583 O O . GLN A 1 194 ? 5.185 -3.000 12.416 1.00 90.50 194 GLN A O 1
ATOM 1588 N N . ILE A 1 195 ? 5.662 -2.080 10.424 1.00 90.69 195 ILE A N 1
ATOM 1589 C CA . ILE A 1 195 ? 5.155 -3.210 9.641 1.00 90.69 195 ILE A CA 1
ATOM 1590 C C . ILE A 1 195 ? 6.090 -4.421 9.653 1.00 90.69 195 ILE A C 1
ATOM 1592 O O . ILE A 1 195 ? 5.639 -5.526 9.386 1.00 90.69 195 ILE A O 1
ATOM 1596 N N . ILE A 1 196 ? 7.375 -4.227 9.966 1.00 89.94 196 ILE A N 1
ATOM 1597 C CA . ILE A 1 196 ? 8.385 -5.297 9.965 1.00 89.94 196 ILE A CA 1
ATOM 1598 C C . ILE A 1 196 ? 8.169 -6.228 11.161 1.00 89.94 196 ILE A C 1
ATOM 1600 O O . ILE A 1 196 ? 8.317 -7.443 11.064 1.00 89.94 196 ILE A O 1
ATOM 1604 N N . ASN A 1 197 ? 7.821 -5.651 12.314 1.00 88.00 197 ASN A N 1
ATOM 1605 C CA . ASN A 1 197 ? 7.549 -6.397 13.535 1.00 88.00 197 ASN A CA 1
ATOM 1606 C C . ASN A 1 197 ? 6.239 -5.915 14.178 1.00 88.00 197 ASN A C 1
ATOM 1608 O O . ASN A 1 197 ? 6.263 -5.222 15.201 1.00 88.00 197 ASN A O 1
ATOM 1612 N N . PRO A 1 198 ? 5.081 -6.291 13.605 1.00 87.12 198 PRO A N 1
ATOM 1613 C CA . PRO A 1 198 ? 3.785 -5.832 14.098 1.00 87.12 198 PRO A CA 1
ATOM 1614 C C . PRO A 1 198 ? 3.463 -6.376 15.499 1.00 87.12 198 PRO A C 1
ATOM 1616 O O . PRO A 1 198 ? 2.695 -5.757 16.234 1.00 87.12 198 PRO A O 1
ATOM 1619 N N . LYS A 1 199 ? 4.095 -7.488 15.909 1.00 86.06 199 LYS A N 1
ATOM 1620 C CA . LYS A 1 199 ? 3.791 -8.218 17.150 1.00 86.06 199 LYS A CA 1
ATOM 1621 C C . LYS A 1 199 ? 3.893 -7.358 18.409 1.00 86.06 199 LYS A C 1
ATOM 1623 O O . LYS A 1 199 ? 3.136 -7.577 19.347 1.00 86.06 199 LYS A O 1
ATOM 1628 N N . ILE A 1 200 ? 4.823 -6.402 18.455 1.00 85.06 200 ILE A N 1
ATOM 1629 C CA . ILE A 1 200 ? 5.005 -5.533 19.631 1.00 85.06 200 ILE A CA 1
ATOM 1630 C C . ILE A 1 200 ? 3.758 -4.668 19.842 1.00 85.06 200 ILE A C 1
ATOM 1632 O O . ILE A 1 200 ? 3.207 -4.633 20.939 1.00 85.06 200 ILE A O 1
ATOM 1636 N N . ARG A 1 201 ? 3.273 -4.028 18.774 1.00 84.69 201 ARG A N 1
ATOM 1637 C CA . ARG A 1 201 ? 2.089 -3.163 18.829 1.00 84.69 201 ARG A CA 1
ATOM 1638 C C . ARG A 1 201 ? 0.788 -3.954 18.918 1.00 84.69 201 ARG A C 1
ATOM 1640 O O . ARG A 1 201 ? -0.157 -3.482 19.539 1.00 84.69 201 ARG A O 1
ATOM 1647 N N . GLU A 1 202 ? 0.741 -5.157 18.340 1.00 85.44 202 GLU A N 1
ATOM 1648 C CA . GLU A 1 202 ? -0.390 -6.075 18.532 1.00 85.44 202 GLU A CA 1
ATOM 1649 C C . GLU A 1 202 ? -0.545 -6.467 20.001 1.00 85.44 202 GLU A C 1
ATOM 1651 O O . GLU A 1 202 ? -1.647 -6.374 20.529 1.00 85.44 202 GLU A O 1
ATOM 1656 N N . LYS A 1 203 ? 0.550 -6.816 20.691 1.00 85.25 203 LYS A N 1
ATOM 1657 C CA . LYS A 1 203 ? 0.524 -7.111 22.136 1.00 85.25 203 LYS A CA 1
ATOM 1658 C C . LYS A 1 203 ? 0.073 -5.922 22.986 1.00 85.25 203 LYS A C 1
ATOM 1660 O O . LYS A 1 203 ? -0.490 -6.122 24.052 1.00 85.25 203 LYS A O 1
ATOM 1665 N N . GLN A 1 204 ? 0.329 -4.704 22.518 1.00 84.44 204 GLN A N 1
ATOM 1666 C CA . GLN A 1 204 ? -0.107 -3.465 23.163 1.00 84.44 204 GLN A CA 1
ATOM 1667 C C . GLN A 1 204 ? -1.552 -3.073 22.808 1.00 84.44 204 GLN A C 1
ATOM 1669 O O . GLN A 1 204 ? -2.053 -2.100 23.356 1.00 84.44 204 GLN A O 1
ATOM 1674 N N . GLY A 1 205 ? -2.214 -3.773 21.878 1.00 82.25 205 GLY A N 1
ATOM 1675 C CA . GLY A 1 205 ? -3.575 -3.442 21.440 1.00 82.25 205 GLY A CA 1
ATOM 1676 C C . GLY A 1 205 ? -3.690 -2.155 20.610 1.00 82.25 205 GLY A C 1
ATOM 1677 O O . GLY A 1 205 ? -4.790 -1.660 20.414 1.00 82.25 205 GLY A O 1
ATOM 1678 N N . VAL A 1 206 ? -2.580 -1.607 20.100 1.00 86.00 206 VAL A N 1
ATOM 1679 C CA . VAL A 1 206 ? -2.537 -0.285 19.427 1.00 86.00 206 VAL A CA 1
ATOM 1680 C C . VAL A 1 206 ? -2.273 -0.364 17.921 1.00 86.00 206 VAL A C 1
ATOM 1682 O O . VAL A 1 206 ? -1.848 0.623 17.305 1.00 86.00 206 VAL A O 1
ATOM 1685 N N . LEU A 1 207 ? -2.447 -1.548 17.325 1.00 88.94 207 LEU A N 1
ATOM 1686 C CA . LEU A 1 207 ? -2.245 -1.765 15.889 1.00 88.94 207 LEU A CA 1
ATOM 1687 C C . LEU A 1 207 ? -3.546 -2.009 15.128 1.00 88.94 207 LEU A C 1
ATOM 1689 O O . LEU A 1 207 ? -3.726 -1.437 14.054 1.00 88.94 207 LEU A O 1
ATOM 1693 N N . SER A 1 208 ? -4.389 -2.895 15.652 1.00 92.25 208 SER A N 1
ATOM 1694 C CA . SER A 1 208 ? -5.553 -3.434 14.956 1.00 92.25 208 SER A CA 1
ATOM 1695 C C . SER A 1 208 ? -6.819 -2.896 15.603 1.00 92.25 208 SER A C 1
ATOM 1697 O O . SER A 1 208 ? -7.013 -3.076 16.799 1.00 92.25 208 SER A O 1
ATOM 1699 N N . TYR A 1 209 ? -7.669 -2.285 14.794 1.00 93.88 209 TYR A N 1
ATOM 1700 C CA . TYR A 1 209 ? -8.926 -1.676 15.209 1.00 93.88 209 TYR A CA 1
ATOM 1701 C C . TYR A 1 209 ? -10.056 -2.268 14.379 1.00 93.88 209 TYR A C 1
ATOM 1703 O O . TYR A 1 209 ? -9.859 -2.612 13.204 1.00 93.88 209 TYR A O 1
ATOM 1711 N N . THR A 1 210 ? -11.256 -2.347 14.941 1.00 94.56 210 THR A N 1
ATOM 1712 C CA . THR A 1 210 ? -12.443 -2.459 14.091 1.00 94.56 210 THR A CA 1
ATOM 1713 C C . THR A 1 210 ? -12.606 -1.175 13.279 1.00 94.56 210 THR A C 1
ATOM 1715 O O . THR A 1 210 ? -12.124 -0.104 13.658 1.00 94.56 210 THR A O 1
ATOM 1718 N N . ILE A 1 211 ? -13.272 -1.255 12.126 1.00 94.94 211 ILE A N 1
ATOM 1719 C CA . ILE A 1 211 ? -13.500 -0.062 11.299 1.00 94.94 211 ILE A CA 1
ATOM 1720 C C . ILE A 1 211 ? -14.229 1.056 12.066 1.00 94.94 211 ILE A C 1
ATOM 1722 O O . ILE A 1 211 ? -13.889 2.224 11.896 1.00 94.94 211 ILE A O 1
ATOM 1726 N N . ALA A 1 212 ? -15.179 0.699 12.937 1.00 93.75 212 ALA A N 1
ATOM 1727 C CA . ALA A 1 212 ? -15.921 1.652 13.757 1.00 93.75 212 ALA A CA 1
ATOM 1728 C C . ALA A 1 212 ? -15.006 2.338 14.782 1.00 93.75 212 ALA A C 1
ATOM 1730 O O . ALA A 1 212 ? -14.942 3.564 14.804 1.00 93.75 212 ALA A O 1
ATOM 1731 N N . GLU A 1 213 ? -14.227 1.560 15.545 1.00 94.31 213 GLU A N 1
ATOM 1732 C CA . GLU A 1 213 ? -13.236 2.087 16.498 1.00 94.31 213 GLU A CA 1
ATOM 1733 C C . GLU A 1 213 ? -12.256 3.050 15.826 1.00 94.31 213 GLU A C 1
ATOM 1735 O O . GLU A 1 213 ? -11.967 4.126 16.350 1.00 94.31 213 GLU A O 1
ATOM 1740 N N . PHE A 1 214 ? -11.758 2.686 14.641 1.00 94.81 214 PHE A N 1
ATOM 1741 C CA . PHE A 1 214 ? -10.788 3.506 13.930 1.00 94.81 214 PHE A CA 1
ATOM 1742 C C 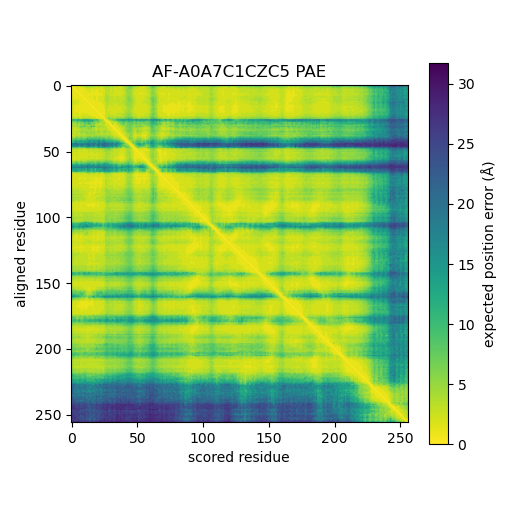. PHE A 1 214 ? -11.387 4.829 13.438 1.00 94.81 214 PHE A C 1
ATOM 1744 O O . PHE A 1 214 ? -10.736 5.868 13.544 1.00 94.81 214 PHE A O 1
ATOM 1751 N N . ILE A 1 215 ? -12.620 4.819 12.918 1.00 93.75 215 ILE A N 1
ATOM 1752 C CA . ILE A 1 215 ? -13.317 6.047 12.507 1.00 93.75 215 ILE A CA 1
ATOM 1753 C C . ILE A 1 215 ? -13.549 6.953 13.720 1.00 93.75 215 ILE A C 1
ATOM 1755 O O . ILE A 1 215 ? -13.200 8.131 13.653 1.00 93.75 215 ILE A O 1
ATOM 1759 N N . SER A 1 216 ? -14.037 6.407 14.839 1.00 91.88 216 SER A N 1
ATOM 1760 C CA . SER A 1 216 ? -14.224 7.172 16.078 1.00 91.88 216 SER A CA 1
ATOM 1761 C C . SER A 1 216 ? -12.911 7.764 16.590 1.00 91.88 216 SER A C 1
ATOM 1763 O O . SER A 1 216 ? -12.876 8.913 17.021 1.00 91.88 216 SER A O 1
ATOM 1765 N N . MET A 1 217 ? -11.797 7.033 16.485 1.00 90.12 217 MET A N 1
ATOM 1766 C CA . MET A 1 217 ? -10.476 7.565 16.823 1.00 90.12 217 MET A CA 1
ATOM 1767 C C . MET A 1 217 ? -10.080 8.748 15.924 1.00 90.12 217 MET A C 1
ATOM 1769 O O . MET A 1 217 ? -9.564 9.745 16.427 1.00 90.12 217 MET A O 1
ATOM 1773 N N . LEU A 1 218 ? -10.331 8.677 14.611 1.00 89.50 218 LEU A N 1
ATOM 1774 C CA . LEU A 1 218 ? -10.067 9.798 13.700 1.00 89.50 218 LEU A CA 1
ATOM 1775 C C . LEU A 1 218 ? -10.933 11.024 14.027 1.00 89.50 218 LEU A C 1
ATOM 1777 O O . LEU A 1 218 ? -10.438 12.147 13.972 1.00 89.50 218 LEU A O 1
ATOM 1781 N N . GLU A 1 219 ? -12.200 10.819 14.391 1.00 87.12 219 GLU A N 1
ATOM 1782 C CA . GLU A 1 219 ? -13.107 11.890 14.824 1.00 87.12 219 GLU A CA 1
ATOM 1783 C C . GLU A 1 219 ? -12.635 12.543 16.119 1.00 87.12 219 GLU A C 1
ATOM 1785 O O . GLU A 1 219 ? -12.544 13.768 16.183 1.00 87.12 219 GLU A O 1
ATOM 1790 N N . MET A 1 220 ? -12.248 11.741 17.115 1.00 83.31 220 MET A N 1
ATOM 1791 C CA . MET A 1 220 ? -11.685 12.259 18.359 1.00 83.31 220 MET A CA 1
ATOM 1792 C C . MET A 1 220 ? -10.445 13.108 18.092 1.00 83.31 220 MET A C 1
ATOM 1794 O O . MET A 1 220 ? -10.353 14.211 18.615 1.00 83.31 220 MET A O 1
ATOM 1798 N N . VAL A 1 221 ? -9.516 12.653 17.244 1.00 82.50 221 VAL A N 1
ATOM 1799 C CA . VAL A 1 221 ? -8.313 13.434 16.904 1.00 82.50 221 VAL A CA 1
ATOM 1800 C C . VAL A 1 221 ? -8.671 14.785 16.282 1.00 82.50 221 VAL A C 1
ATOM 1802 O O . VAL A 1 221 ? -8.016 15.782 16.578 1.00 82.50 221 VAL A O 1
ATOM 1805 N N . GLU A 1 222 ? -9.697 14.851 15.436 1.00 80.12 222 GLU A N 1
ATOM 1806 C CA . GLU A 1 222 ? -10.152 16.128 14.881 1.00 80.12 222 GLU A CA 1
ATOM 1807 C C . GLU A 1 222 ? -10.771 17.041 15.940 1.00 80.12 222 GLU A C 1
ATOM 1809 O O . GLU A 1 222 ? -10.426 18.221 15.984 1.00 80.12 222 GLU A O 1
ATOM 1814 N N . ILE A 1 223 ? -11.618 16.498 16.820 1.00 77.62 223 ILE A N 1
ATOM 1815 C CA . ILE A 1 223 ? -12.216 17.247 17.932 1.00 77.62 223 ILE A CA 1
ATOM 1816 C C . ILE A 1 223 ? -11.119 17.774 18.859 1.00 77.62 223 ILE A C 1
ATOM 1818 O O . ILE A 1 223 ? -11.105 18.961 19.159 1.00 77.62 223 ILE A O 1
ATOM 1822 N N . PHE A 1 224 ? -10.150 16.938 19.242 1.00 76.06 224 PHE A N 1
ATOM 1823 C CA . PHE A 1 224 ? -9.013 17.345 20.071 1.00 76.06 224 PHE A CA 1
ATOM 1824 C C . PHE A 1 224 ? -8.215 18.482 19.431 1.00 76.06 224 PHE A C 1
ATOM 1826 O O . PHE A 1 224 ? -7.857 19.441 20.110 1.00 76.06 224 PHE A O 1
ATOM 1833 N N . ARG A 1 225 ? -7.957 18.408 18.120 1.00 73.38 225 ARG A N 1
ATOM 1834 C CA . ARG A 1 225 ? -7.223 19.463 17.406 1.00 73.38 225 ARG A CA 1
ATOM 1835 C C . ARG A 1 225 ? -8.004 20.767 17.270 1.00 73.38 225 ARG A C 1
ATOM 1837 O O . ARG A 1 225 ? -7.376 21.807 17.100 1.00 73.38 225 ARG A O 1
ATOM 1844 N N . ALA A 1 226 ? -9.333 20.700 17.280 1.00 76.44 226 ALA A N 1
ATOM 1845 C CA . ALA A 1 226 ? -10.203 21.867 17.216 1.00 76.44 226 ALA A CA 1
ATOM 1846 C C . ALA A 1 226 ? -10.459 22.488 18.599 1.00 76.44 226 ALA A C 1
ATOM 1848 O O . ALA A 1 226 ? -10.573 23.704 18.699 1.00 76.44 226 ALA A O 1
ATOM 1849 N N . ALA A 1 227 ? -10.550 21.660 19.642 1.00 75.88 227 ALA A N 1
ATOM 1850 C CA . ALA A 1 227 ? -10.857 22.083 21.005 1.00 75.88 227 ALA A CA 1
ATOM 1851 C C . ALA A 1 227 ? -9.639 22.654 21.740 1.00 75.88 227 ALA A C 1
ATOM 1853 O O . ALA A 1 227 ? -9.801 23.571 22.535 1.00 75.88 227 ALA A O 1
ATOM 1854 N N . LEU A 1 228 ? -8.438 22.130 21.469 1.00 74.06 228 LEU A N 1
ATOM 1855 C CA . LEU A 1 228 ? -7.209 22.573 22.124 1.00 74.06 228 LEU A CA 1
ATOM 1856 C C . LEU A 1 228 ? -6.428 23.526 21.224 1.00 74.06 228 LEU A C 1
ATOM 1858 O O . LEU A 1 228 ? -6.107 23.182 20.080 1.00 74.06 228 LEU A O 1
ATOM 1862 N N . ILE A 1 229 ? -6.046 24.688 21.753 1.00 81.38 229 ILE A N 1
ATOM 1863 C CA . ILE A 1 229 ? -5.086 25.568 21.070 1.00 81.38 229 ILE A CA 1
ATOM 1864 C C . ILE A 1 229 ? -3.690 24.909 21.032 1.00 81.38 229 ILE A C 1
ATOM 1866 O O . ILE A 1 229 ? -3.410 24.021 21.839 1.00 81.38 229 ILE A O 1
ATOM 1870 N N . PRO A 1 230 ? -2.784 25.296 20.110 1.00 78.81 230 PRO A N 1
ATOM 1871 C CA . PRO A 1 230 ? -1.489 24.624 19.940 1.00 78.81 230 PRO A CA 1
ATOM 1872 C C . PRO A 1 230 ? -0.675 24.452 21.232 1.00 78.81 230 PRO A C 1
ATOM 1874 O O . PRO A 1 230 ? -0.104 23.386 21.455 1.00 78.81 230 PRO A O 1
ATOM 1877 N N . ASP A 1 231 ? -0.686 25.451 22.115 1.00 81.00 231 ASP A N 1
ATOM 1878 C CA . ASP A 1 231 ? 0.024 25.393 23.398 1.00 81.00 231 ASP A CA 1
ATOM 1879 C C . ASP A 1 231 ? -0.578 24.354 24.356 1.00 81.00 231 ASP A C 1
ATOM 1881 O O . ASP A 1 231 ? 0.138 23.707 25.117 1.00 81.00 231 ASP A O 1
ATOM 1885 N N . GLU A 1 232 ? -1.894 24.149 24.314 1.00 79.06 232 GLU A N 1
ATOM 1886 C CA . GLU A 1 232 ? -2.570 23.108 25.090 1.00 79.06 232 GLU A CA 1
ATOM 1887 C C . GLU A 1 232 ? -2.316 21.722 24.500 1.00 79.06 232 GLU A C 1
ATOM 1889 O O . GLU A 1 232 ? -2.116 20.766 25.241 1.00 79.06 232 GLU A O 1
ATOM 1894 N N . GLN A 1 233 ? -2.236 21.598 23.174 1.00 76.31 233 GLN A N 1
ATOM 1895 C CA . GLN A 1 233 ? -1.826 20.343 22.536 1.00 76.31 233 GLN A CA 1
ATOM 1896 C C . GLN A 1 233 ? -0.400 19.955 22.951 1.00 76.31 233 GLN A C 1
ATOM 1898 O O . GLN A 1 233 ? -0.140 18.786 23.241 1.00 76.31 233 GLN A O 1
ATOM 1903 N N . GLN A 1 234 ? 0.506 20.935 23.021 1.00 78.56 234 GLN A N 1
ATOM 1904 C CA . GLN A 1 234 ? 1.884 20.745 23.470 1.00 78.56 234 GLN A CA 1
ATOM 1905 C C . GLN A 1 234 ? 1.940 20.324 24.946 1.00 78.56 234 GLN A C 1
ATOM 1907 O O . GLN A 1 234 ? 2.574 19.321 25.271 1.00 78.56 234 GLN A O 1
ATOM 1912 N N . LYS A 1 235 ? 1.204 21.016 25.826 1.00 80.50 235 LYS A N 1
ATOM 1913 C CA . LYS A 1 235 ? 1.093 20.640 27.244 1.00 80.50 235 LYS A CA 1
ATOM 1914 C C . LYS A 1 235 ? 0.519 19.237 27.412 1.00 80.50 235 LYS A C 1
ATOM 1916 O O . LYS A 1 235 ? 1.066 18.442 28.163 1.00 80.50 235 LYS A O 1
ATOM 1921 N N . LEU A 1 236 ? -0.545 18.892 26.688 1.00 75.81 236 LEU A N 1
ATOM 1922 C CA . LEU A 1 236 ? -1.129 17.551 26.734 1.00 75.81 236 LEU A CA 1
ATOM 1923 C C . LEU A 1 236 ? -0.122 16.484 26.288 1.00 75.81 236 LEU A C 1
ATOM 1925 O O . LEU A 1 236 ? -0.036 15.418 26.895 1.00 75.81 236 LEU A O 1
ATOM 1929 N N . PHE A 1 237 ? 0.660 16.765 25.244 1.00 76.31 237 PHE A N 1
ATOM 1930 C CA . PHE A 1 237 ? 1.715 15.866 24.787 1.00 76.31 237 PHE A CA 1
ATOM 1931 C C . PHE A 1 237 ? 2.778 15.637 25.869 1.00 76.31 237 PHE A C 1
ATOM 1933 O O . PHE A 1 237 ? 3.150 14.491 26.120 1.00 76.31 237 PHE A O 1
ATOM 1940 N N . GLU A 1 238 ? 3.210 16.697 26.553 1.00 80.56 238 GLU A N 1
ATOM 1941 C CA . GLU A 1 238 ? 4.133 16.613 27.690 1.00 80.56 238 GLU A CA 1
ATOM 1942 C C . GLU A 1 238 ? 3.538 15.781 28.838 1.00 80.56 238 GLU A C 1
ATOM 1944 O O . GLU A 1 238 ? 4.206 14.890 29.364 1.00 80.56 238 GLU A O 1
ATOM 1949 N N . LEU A 1 239 ? 2.251 15.966 29.154 1.00 79.00 239 LEU A N 1
ATOM 1950 C CA . LEU A 1 239 ? 1.546 15.183 30.177 1.00 79.00 239 LEU A CA 1
ATOM 1951 C C . LEU A 1 239 ? 1.440 13.695 29.841 1.00 79.00 239 LEU A C 1
ATOM 1953 O O . LEU A 1 239 ? 1.584 12.840 30.719 1.00 79.00 239 LEU A O 1
ATOM 1957 N N . LEU A 1 240 ? 1.206 13.358 28.572 1.00 72.94 240 LEU A N 1
ATOM 1958 C CA . LEU A 1 240 ? 1.146 11.967 28.124 1.00 72.94 240 LEU A CA 1
ATOM 1959 C C . LEU A 1 240 ? 2.507 11.263 28.241 1.00 72.94 240 LEU A C 1
ATOM 1961 O O . LEU A 1 240 ? 2.539 10.049 28.461 1.00 72.94 240 LEU A O 1
ATOM 1965 N N . GLN A 1 241 ? 3.610 12.012 28.142 1.00 77.81 241 GLN A N 1
ATOM 1966 C CA . GLN A 1 241 ? 4.975 11.497 28.287 1.00 77.81 241 GLN A CA 1
ATOM 1967 C C . GLN A 1 241 ? 5.448 11.349 29.736 1.00 77.81 241 GLN A C 1
ATOM 1969 O O . GLN A 1 241 ? 6.469 10.695 29.966 1.00 77.81 241 GLN A O 1
ATOM 1974 N N . LEU A 1 242 ? 4.720 11.893 30.716 1.00 80.56 242 LEU A N 1
ATOM 1975 C CA . LEU A 1 242 ? 5.057 11.691 32.123 1.00 80.56 242 LEU A CA 1
ATOM 1976 C C . LEU A 1 242 ? 5.091 10.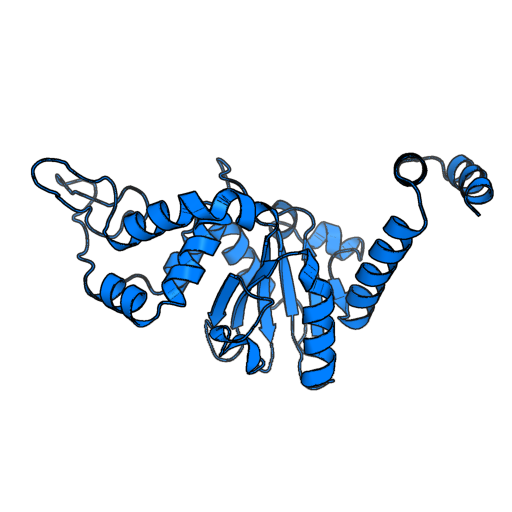191 32.446 1.00 80.56 242 LEU A C 1
ATOM 1978 O O . LEU A 1 242 ? 4.304 9.394 31.934 1.00 80.56 242 LEU A O 1
ATOM 1982 N N . SER A 1 243 ? 6.037 9.776 33.278 1.00 69.94 243 SER A N 1
ATOM 1983 C CA . SER A 1 243 ? 6.141 8.376 33.711 1.00 69.94 243 SER A CA 1
ATOM 1984 C C . SER A 1 243 ? 5.451 8.155 35.057 1.00 69.94 243 SER A C 1
ATOM 1986 O O . SER A 1 243 ? 4.968 7.054 35.316 1.00 69.94 243 SER A O 1
ATOM 1988 N N . ASP A 1 244 ? 5.351 9.208 35.876 1.00 79.00 244 ASP A N 1
ATOM 1989 C CA . ASP A 1 244 ? 4.736 9.159 37.197 1.00 79.00 244 ASP A CA 1
ATOM 1990 C C . ASP A 1 244 ? 3.195 9.230 37.100 1.00 79.00 244 ASP A C 1
ATOM 1992 O O . ASP A 1 244 ? 2.640 10.221 36.605 1.00 79.00 244 ASP A O 1
ATOM 1996 N N . PRO A 1 245 ? 2.467 8.193 37.555 1.00 70.69 245 PRO A N 1
ATOM 1997 C CA . PRO A 1 245 ? 1.010 8.197 37.571 1.00 70.69 245 PRO A CA 1
ATOM 1998 C C . PRO A 1 245 ? 0.405 9.274 38.488 1.00 70.69 245 PRO A C 1
ATOM 2000 O O . PRO A 1 245 ? -0.698 9.732 38.190 1.00 70.69 245 PRO A O 1
ATOM 2003 N N . ASN A 1 246 ? 1.086 9.714 39.552 1.00 71.94 246 ASN A N 1
ATOM 2004 C CA . ASN A 1 246 ? 0.559 10.735 40.466 1.00 71.94 246 ASN A CA 1
ATOM 2005 C C . ASN A 1 246 ? 0.586 12.132 39.837 1.00 71.94 246 ASN A C 1
ATOM 2007 O O . ASN A 1 246 ? -0.413 12.853 39.892 1.00 71.94 246 ASN A O 1
ATOM 2011 N N . GLU A 1 247 ? 1.684 12.488 39.165 1.00 69.88 247 GLU A N 1
ATOM 2012 C CA . GLU A 1 247 ? 1.761 13.739 38.403 1.00 69.88 247 GLU A CA 1
ATOM 2013 C C . GLU A 1 247 ? 0.726 13.755 37.277 1.00 69.88 247 GLU A C 1
ATOM 2015 O O . GLU A 1 247 ? 0.011 14.744 37.113 1.00 69.88 247 GLU A O 1
ATOM 2020 N N . LYS A 1 248 ? 0.552 12.632 36.563 1.00 65.69 248 LYS A N 1
ATOM 2021 C CA . LYS A 1 248 ? -0.504 12.517 35.546 1.00 65.69 248 LYS A CA 1
ATOM 2022 C C . LYS A 1 248 ? -1.876 12.884 36.100 1.00 65.69 248 LYS A C 1
ATOM 2024 O O . LYS A 1 248 ? -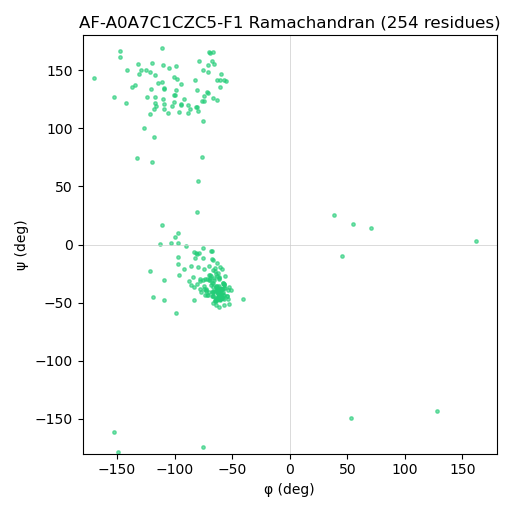2.548 13.715 35.500 1.00 65.69 248 LYS A O 1
ATOM 2029 N N . HIS A 1 249 ? -2.294 12.300 37.224 1.00 64.69 249 HIS A N 1
ATOM 2030 C CA . HIS A 1 249 ? -3.619 12.571 37.799 1.00 64.69 249 HIS A CA 1
ATOM 2031 C C . HIS A 1 249 ? -3.793 14.041 38.199 1.00 64.69 249 HIS A C 1
ATOM 2033 O O . HIS A 1 249 ? -4.841 14.628 37.928 1.00 64.69 249 HIS A O 1
ATOM 2039 N N . PHE A 1 250 ? -2.761 14.655 38.784 1.00 70.00 250 PHE A N 1
ATOM 2040 C CA . PHE A 1 250 ? -2.790 16.067 39.168 1.00 70.00 250 PHE A CA 1
ATOM 2041 C C . PHE A 1 250 ? -2.971 16.998 37.960 1.00 70.00 250 PHE A C 1
ATOM 2043 O O . PHE A 1 250 ? -3.791 17.915 37.991 1.00 70.00 250 PHE A O 1
ATOM 2050 N N . TYR A 1 251 ? -2.236 16.752 36.876 1.00 64.56 251 TYR A N 1
ATOM 2051 C CA . TYR A 1 251 ? -2.317 17.589 35.684 1.00 64.56 251 TYR A CA 1
ATOM 2052 C C . TYR A 1 251 ? -3.552 17.312 34.819 1.00 64.56 251 TYR A C 1
ATOM 2054 O O . TYR A 1 251 ? -4.076 18.248 34.217 1.00 64.56 251 TYR A O 1
ATOM 2062 N N . TRP A 1 252 ? -4.072 16.080 34.804 1.00 61.31 252 TRP A N 1
ATOM 2063 C CA . TRP A 1 252 ? -5.366 15.778 34.181 1.00 61.31 252 TRP A CA 1
ATOM 2064 C C . TRP A 1 252 ? -6.509 16.557 34.839 1.00 61.31 252 TRP A C 1
ATOM 2066 O O . TRP A 1 252 ? -7.363 17.083 34.133 1.00 61.31 252 TRP A O 1
ATOM 2076 N N . GLY A 1 253 ? -6.478 16.724 36.167 1.00 61.97 253 GLY A N 1
ATOM 2077 C CA . GLY A 1 253 ? -7.446 17.552 36.897 1.00 61.97 253 GLY A CA 1
ATOM 2078 C C . GLY A 1 253 ? -7.371 19.055 36.595 1.00 61.97 253 GLY A C 1
ATOM 2079 O O . GLY A 1 253 ? -8.282 19.784 36.960 1.00 61.97 253 GLY A O 1
ATOM 2080 N N . ARG A 1 254 ? -6.305 19.527 35.934 1.00 59.44 254 ARG A N 1
ATOM 2081 C CA . ARG A 1 254 ? -6.160 20.911 35.444 1.00 59.44 254 ARG A CA 1
ATOM 2082 C C . ARG A 1 254 ? -6.532 21.085 33.969 1.00 59.44 254 ARG A C 1
ATOM 2084 O O . ARG A 1 254 ? -6.564 22.218 33.500 1.00 59.44 254 ARG A O 1
ATOM 2091 N N . PHE A 1 255 ? -6.722 19.983 33.246 1.00 57.75 255 PHE A N 1
ATOM 2092 C CA . PHE A 1 255 ? -7.068 19.968 31.822 1.00 57.75 255 PHE A CA 1
ATOM 2093 C C . PHE A 1 255 ? -8.577 19.808 31.566 1.00 57.75 255 PHE A C 1
ATOM 2095 O O . PHE A 1 255 ? -9.017 20.055 30.445 1.00 57.75 255 PHE A O 1
ATOM 2102 N N . LEU A 1 256 ? -9.334 19.369 32.580 1.00 53.84 256 LEU A N 1
ATOM 2103 C CA . LEU A 1 256 ? -10.803 19.352 32.633 1.00 53.84 256 LEU A CA 1
ATOM 2104 C C . LEU A 1 256 ? -11.334 20.676 33.192 1.00 53.84 256 LEU A C 1
ATOM 2106 O O . LEU A 1 256 ? -12.415 21.095 32.725 1.00 53.84 256 LEU A O 1
#